Protein AF-U2K4Y7-F1 (afdb_monomer)

pLDDT: mean 75.01, std 18.78, range [33.09, 97.25]

Mean predicted aligned error: 11.91 Å

Solvent-accessible surface area (backbone atoms only — not comparable to full-atom values): 11818 Å² total; per-residue (Å²): 138,69,80,69,65,59,56,64,56,54,62,61,56,57,75,77,69,67,91,69,92,76,97,61,72,69,61,54,56,54,51,51,49,50,52,53,22,59,53,51,66,71,28,27,34,36,31,40,41,19,35,82,88,68,47,74,51,75,59,85,60,69,47,58,34,19,38,87,85,69,47,82,66,47,64,38,35,40,50,98,88,49,41,65,49,44,83,90,46,67,96,22,54,58,26,70,34,82,93,67,33,32,44,33,27,45,24,43,90,70,58,97,58,33,28,32,32,43,49,67,92,38,71,27,32,34,57,62,84,54,78,40,22,75,45,50,41,59,64,54,53,46,66,19,33,35,43,50,42,71,65,37,64,35,20,36,85,85,63,80,49,76,46,65,34,86,62,51,88,55,51,22,43,34,77,46,69,58,48,45,34,35,31,32,34,40,76,93,44,94,56,56,30,32,33,72,64,53,96,58,36,46,48,54,93,56,31,38,31,68,114

Sequence (211 aa):
MNKYFLLAFIVLSLSQVLGRCGTLTLNTKKEITKVVSQYRDTLSIVCLYQDSLGNAISTDSVYILYNQDMTPFCKIEKNEEGDPVCEKLKGKIVSYYPSWSIITLFSRDFNKEYMEVEVGGTWKLLNKKSIHRSCDLRNFLQSLWYTPQLGDSLYSLDRKSIKKVKKSDMTFNIIDVQGDWIKLKALNNPSCYWFRWKNNCRVYQDRLMYE

Nearest PDB structures (foldseek):
  3vs3-assembly2_B  TM=5.433E-01  e=5.341E-01  Homo sapiens
  4lue-assembly1_A  TM=5.402E-01  e=8.699E-01  Homo sapiens
  8hvd-assembly1_A  TM=4.837E-01  e=4.666E+00  Streptomyces sp.
  7nky-assembly1_Z  TM=2.253E-01  e=1.667E+00  Saccharomyces cerevisiae
  7nkx-assembly1_Z  TM=2.259E-01  e=2.571E+00  Saccharomyces cerevisiae S288C

Radius of gyration: 19.47 Å; Cα contacts (8 Å, |Δi|>4): 394; chains: 1; bounding box: 52×28×56 Å

Foldseek 3Di:
DDPVVVVVVVVVVVVPPDPDDDDPPPVVVVVVLQVQLVVLQQKKKKKPQAAQVGDGHFFAQKWWWAAPVRHTDWIWGADPVRATDDPQQVVFFLAAERVRNMTMFIWDCDDDQWIWTGGNNHTITTGPPRGIHIGRPFVQQQQAKEFEDQQFWWAAPVRPDTDGDHDRPWIWGFDGGRRQWTWTATPVDRDITIGGHDSQWHDYPHYIYHD

Secondary structure (DSSP, 8-state):
--THHHHHHHHHHGGGT--S-S--HHHHHHHHHHHHHHHHTT-EEEEETB-TTS-B--TT--EEEE-TTS-EEEEEEE-TTS-EE-GGGTTTSSEEETTTTEEEEEEEE-SSSEEEEEETTEEEEEETTS-EEEEEHHHHHHTSEEEPPTT-EEEPTTS--EEEP--TT--EEEEEEETTEEEEEESSSS-EEEEE--TT-EE-SSEEE--

Structure (mmCIF, N/CA/C/O backbone):
data_AF-U2K4Y7-F1
#
_entry.id   AF-U2K4Y7-F1
#
loop_
_atom_site.group_PDB
_atom_site.id
_atom_site.type_symbol
_atom_site.label_atom_id
_atom_site.label_alt_id
_atom_site.label_comp_id
_atom_site.label_asym_id
_atom_site.label_entity_id
_atom_site.label_seq_id
_atom_site.pdbx_PDB_ins_code
_atom_site.Cartn_x
_atom_site.Cartn_y
_atom_site.Cartn_z
_atom_site.occupancy
_atom_site.B_iso_or_equiv
_atom_site.auth_seq_id
_atom_site.auth_comp_id
_atom_site.auth_asym_id
_atom_site.auth_atom_id
_atom_site.pdbx_PDB_model_num
ATOM 1 N N . MET A 1 1 ? -26.585 13.903 -3.439 1.00 35.56 1 MET A N 1
ATOM 2 C CA . MET A 1 1 ? -26.773 12.619 -4.156 1.00 35.56 1 MET A CA 1
ATOM 3 C C . MET A 1 1 ? -25.750 12.541 -5.280 1.00 35.56 1 MET A C 1
ATOM 5 O O . MET A 1 1 ? -25.792 13.356 -6.192 1.00 35.56 1 MET A O 1
ATOM 9 N N . ASN A 1 2 ? -24.750 11.671 -5.128 1.00 34.81 2 ASN A N 1
ATOM 10 C CA . ASN A 1 2 ? -23.490 11.711 -5.878 1.00 34.81 2 ASN A CA 1
ATOM 11 C C . ASN A 1 2 ? -23.616 11.101 -7.284 1.00 34.81 2 ASN A C 1
ATOM 13 O O . ASN A 1 2 ? -23.967 9.932 -7.425 1.00 34.81 2 ASN A O 1
ATOM 17 N N . LYS A 1 3 ? -23.232 11.870 -8.313 1.00 33.50 3 LYS A N 1
ATOM 18 C CA . LYS A 1 3 ? -23.217 11.476 -9.739 1.00 33.50 3 LYS A CA 1
ATOM 19 C C . LYS A 1 3 ? -22.333 10.249 -10.052 1.00 33.50 3 LYS A C 1
ATOM 21 O O . LYS A 1 3 ? -22.455 9.671 -11.124 1.00 33.50 3 LYS A O 1
ATOM 26 N N . TYR A 1 4 ? -21.498 9.813 -9.108 1.00 41.84 4 TYR A N 1
ATOM 27 C CA . TYR A 1 4 ? -20.597 8.663 -9.244 1.00 41.84 4 TYR A CA 1
ATOM 28 C C . TYR A 1 4 ? -21.267 7.298 -9.028 1.00 41.84 4 TYR A C 1
ATOM 30 O O . TYR A 1 4 ? -20.760 6.293 -9.519 1.00 41.84 4 TYR A O 1
ATOM 38 N N . PHE A 1 5 ? -22.422 7.248 -8.355 1.00 39.97 5 PHE A N 1
ATOM 39 C CA . PHE A 1 5 ? -23.145 5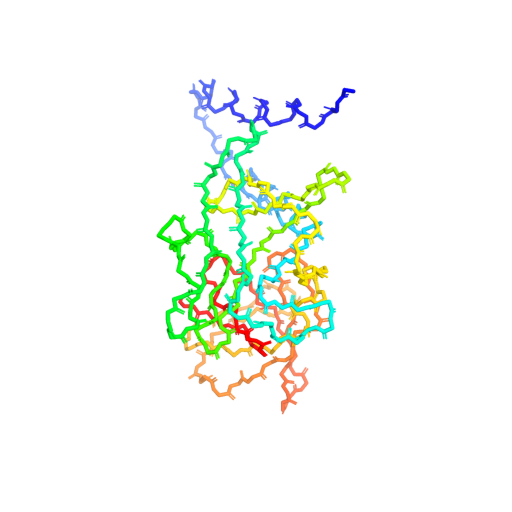.986 -8.143 1.00 39.97 5 PHE A CA 1
ATOM 40 C C . PHE A 1 5 ? -23.813 5.472 -9.431 1.00 39.97 5 PHE A C 1
ATOM 42 O O . PHE A 1 5 ? -23.988 4.269 -9.607 1.00 39.97 5 PHE A O 1
ATOM 49 N N . LEU A 1 6 ? -24.133 6.378 -10.364 1.00 36.44 6 LEU A N 1
ATOM 50 C CA . LEU A 1 6 ? -24.806 6.037 -11.618 1.00 36.44 6 LEU A CA 1
ATOM 51 C C . LEU A 1 6 ? -23.859 5.367 -12.633 1.00 36.44 6 LEU A C 1
ATOM 53 O O . LEU A 1 6 ? -24.284 4.494 -13.382 1.00 36.44 6 LEU A O 1
ATOM 57 N N . LEU A 1 7 ? -22.565 5.717 -12.635 1.00 41.03 7 LEU A N 1
ATOM 58 C CA . LEU A 1 7 ? -21.603 5.169 -13.602 1.00 41.03 7 LEU A CA 1
ATOM 59 C C . LEU A 1 7 ? -21.247 3.701 -13.335 1.00 41.03 7 LEU A C 1
ATOM 61 O O . LEU A 1 7 ? -21.104 2.935 -14.284 1.00 41.03 7 LEU A O 1
ATOM 65 N N . ALA A 1 8 ? -21.155 3.284 -12.069 1.00 42.59 8 ALA A N 1
ATOM 66 C CA . ALA A 1 8 ? -20.857 1.890 -11.733 1.00 42.59 8 ALA A CA 1
ATOM 67 C C . ALA A 1 8 ? -21.996 0.936 -12.148 1.00 42.59 8 ALA A C 1
ATOM 69 O O . ALA A 1 8 ? -21.734 -0.173 -12.613 1.00 42.59 8 ALA A O 1
ATOM 70 N N . PHE A 1 9 ? -23.252 1.389 -12.062 1.00 37.22 9 PHE A N 1
ATOM 71 C CA . PHE A 1 9 ? -24.417 0.604 -12.484 1.00 37.22 9 PHE A CA 1
ATOM 72 C C . PHE A 1 9 ? -24.548 0.483 -14.010 1.00 37.22 9 PHE A C 1
ATOM 74 O O . PHE A 1 9 ? -24.965 -0.564 -14.502 1.00 37.22 9 PHE A O 1
ATOM 81 N N . ILE A 1 10 ? -24.143 1.508 -14.769 1.00 43.12 10 ILE A N 1
ATOM 82 C CA . ILE A 1 10 ? -24.179 1.481 -16.243 1.00 43.12 10 ILE A CA 1
ATOM 83 C C . ILE A 1 10 ? -23.142 0.495 -16.813 1.00 43.12 10 ILE A C 1
ATOM 85 O O . ILE A 1 10 ? -23.397 -0.159 -17.823 1.00 43.12 10 ILE A O 1
ATOM 89 N N . VAL A 1 11 ? -21.988 0.329 -16.156 1.00 42.88 11 VAL A N 1
ATOM 90 C CA . VAL A 1 11 ? -20.925 -0.580 -16.629 1.00 42.88 11 VAL A CA 1
ATOM 91 C C . VAL A 1 11 ? -21.282 -2.058 -16.415 1.00 42.88 11 VAL A C 1
ATOM 93 O O . VAL A 1 11 ? -20.929 -2.897 -17.243 1.00 42.88 11 VAL A O 1
ATOM 96 N N . LEU A 1 12 ? -22.025 -2.392 -15.356 1.00 41.62 12 LEU A N 1
ATOM 97 C CA . LEU A 1 12 ? -22.476 -3.766 -15.101 1.00 41.62 12 LEU A CA 1
ATOM 98 C C . LEU A 1 12 ? -23.663 -4.173 -15.988 1.00 41.62 12 LEU A C 1
ATOM 100 O O . LEU A 1 12 ? -23.692 -5.309 -16.467 1.00 41.62 12 LEU A O 1
ATOM 104 N N . SER A 1 13 ? -24.592 -3.257 -16.286 1.00 35.59 13 SER A N 1
ATOM 105 C CA . SER A 1 13 ? -25.772 -3.561 -17.111 1.00 35.59 13 SER A CA 1
ATOM 106 C C . SER A 1 13 ? -25.473 -3.671 -18.612 1.00 35.59 13 SER A C 1
ATOM 108 O O . SER A 1 13 ? -26.140 -4.439 -19.305 1.00 35.59 13 SER A O 1
ATOM 110 N N . LEU A 1 14 ? -24.428 -3.007 -19.127 1.00 34.50 14 LEU A N 1
ATOM 111 C CA . LEU A 1 14 ? -24.027 -3.152 -20.537 1.00 34.50 14 LEU A CA 1
ATOM 112 C C . LEU A 1 14 ? -23.431 -4.531 -20.871 1.00 34.50 14 LEU A C 1
ATOM 114 O O . LEU A 1 14 ? -23.458 -4.943 -22.031 1.00 34.50 14 LEU A O 1
ATOM 118 N N . SER A 1 15 ? -22.914 -5.258 -19.873 1.00 42.72 15 SER A N 1
ATOM 119 C CA . SER A 1 15 ? -22.317 -6.586 -20.076 1.00 42.72 15 SER A CA 1
ATOM 120 C C . SER A 1 15 ? -23.344 -7.679 -20.399 1.00 42.72 15 SER A C 1
ATOM 122 O O . SER A 1 15 ? -22.981 -8.708 -20.964 1.00 42.72 15 SER A O 1
ATOM 124 N N . GLN A 1 16 ? -24.626 -7.443 -20.099 1.00 40.94 16 GLN A N 1
ATOM 125 C CA . GLN A 1 16 ? -25.701 -8.417 -20.308 1.00 40.94 16 GLN A CA 1
ATOM 126 C C . GLN A 1 16 ? -26.502 -8.196 -21.604 1.00 40.94 16 GLN A C 1
ATOM 128 O O . GLN A 1 16 ? -27.306 -9.051 -21.960 1.00 40.94 16 GLN A O 1
ATOM 133 N N . VAL A 1 17 ? -26.285 -7.092 -22.338 1.00 38.16 17 VAL A N 1
ATOM 134 C CA . VAL A 1 17 ? -27.144 -6.711 -23.484 1.00 38.16 17 VAL A CA 1
ATOM 135 C C . VAL A 1 17 ? -26.488 -6.903 -24.862 1.00 38.16 17 VAL A C 1
ATOM 137 O O . VAL A 1 17 ? -27.183 -6.910 -25.873 1.00 38.16 17 VAL A O 1
ATOM 140 N N . LEU A 1 18 ? -25.179 -7.135 -24.967 1.00 40.03 18 LEU A N 1
ATOM 141 C CA . LEU A 1 18 ? -24.503 -7.187 -26.274 1.00 40.03 18 LEU A CA 1
ATOM 142 C C . LEU A 1 18 ? -24.123 -8.605 -26.710 1.00 40.03 18 LEU A C 1
ATOM 144 O O . LEU A 1 18 ? -22.967 -8.929 -26.966 1.00 40.03 18 LEU A O 1
ATOM 148 N N . GLY A 1 19 ? -25.153 -9.426 -26.908 1.00 37.12 19 GLY A N 1
ATOM 149 C CA . GLY A 1 19 ? -25.115 -10.494 -27.901 1.00 37.12 19 GLY A CA 1
ATOM 150 C C . GLY A 1 19 ? -25.230 -9.899 -29.305 1.00 37.12 19 GLY A C 1
ATOM 151 O O . GLY A 1 19 ? -26.299 -9.956 -29.898 1.00 37.12 19 GLY A O 1
ATOM 152 N N . ARG A 1 20 ? -24.158 -9.292 -29.834 1.00 36.19 20 ARG A N 1
ATOM 153 C CA . ARG A 1 20 ? -23.967 -9.089 -31.282 1.00 36.19 20 ARG A CA 1
ATOM 154 C C . ARG A 1 20 ? -22.509 -8.755 -31.612 1.00 36.19 20 ARG A C 1
ATOM 156 O O . ARG A 1 20 ? -21.886 -7.878 -31.028 1.00 36.19 20 ARG A O 1
ATOM 163 N N . CYS A 1 21 ? -22.009 -9.541 -32.555 1.00 38.16 21 CYS A N 1
ATOM 164 C CA . CYS A 1 21 ? -2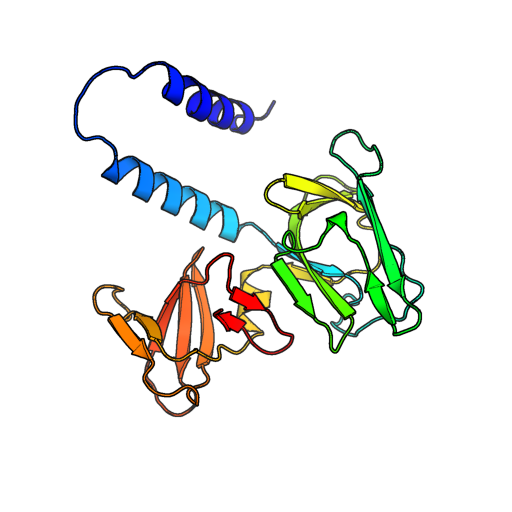0.671 -9.607 -33.124 1.00 38.16 21 CYS A CA 1
ATOM 165 C C . CYS A 1 21 ? -20.108 -8.246 -33.585 1.00 38.16 21 CYS A C 1
ATOM 167 O O . CYS A 1 21 ? -20.798 -7.504 -34.279 1.00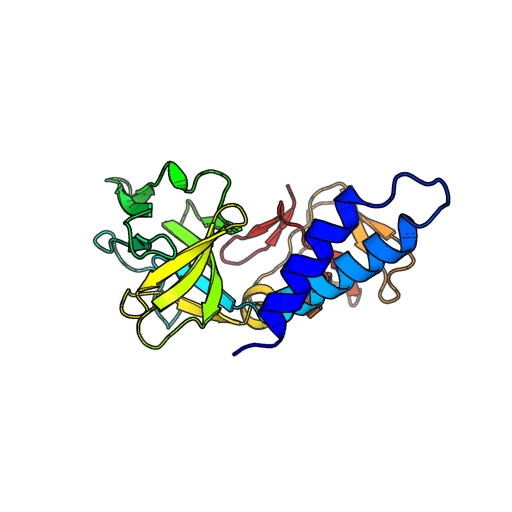 38.16 21 CYS A O 1
ATOM 169 N N . GLY A 1 22 ? -18.832 -7.972 -33.269 1.00 34.38 22 GLY A N 1
ATOM 170 C CA . GLY A 1 22 ? -18.046 -6.886 -33.873 1.00 34.38 22 GLY A CA 1
ATOM 171 C C . GLY A 1 22 ? -17.060 -6.195 -32.921 1.00 34.38 22 GLY A C 1
ATOM 172 O O . GLY A 1 22 ? -17.400 -5.216 -32.275 1.00 34.38 22 GLY A O 1
ATOM 173 N N . THR A 1 23 ? -15.832 -6.710 -32.841 1.00 37.88 23 THR A N 1
ATOM 174 C CA . THR A 1 23 ? -14.566 -5.973 -32.615 1.00 37.88 23 THR A CA 1
ATOM 175 C C . THR A 1 23 ? -14.593 -4.670 -31.773 1.00 37.88 23 THR A C 1
ATOM 177 O O . THR A 1 23 ? -14.123 -3.632 -32.228 1.00 37.88 23 THR A O 1
ATOM 180 N N . LEU A 1 24 ? -15.065 -4.701 -30.518 1.00 33.09 24 LEU A N 1
ATOM 181 C CA . LEU A 1 24 ? -15.009 -3.553 -29.576 1.00 33.09 24 LEU A CA 1
ATOM 182 C C . LEU A 1 24 ? -14.100 -3.778 -28.348 1.00 33.09 24 LEU A C 1
ATOM 184 O O . LEU A 1 24 ? -14.005 -2.942 -27.447 1.00 33.09 24 LEU A O 1
ATOM 188 N N . THR A 1 25 ? -13.376 -4.895 -28.307 1.00 38.50 25 THR A N 1
ATOM 189 C CA . THR A 1 25 ? -12.688 -5.382 -27.099 1.00 38.50 25 THR A CA 1
ATOM 190 C C . THR A 1 25 ? -11.368 -4.664 -26.772 1.00 38.50 25 THR A C 1
ATOM 192 O O . THR A 1 25 ? -10.869 -4.772 -25.653 1.00 38.50 25 THR A O 1
ATOM 195 N N . LEU A 1 26 ? -10.774 -3.929 -27.722 1.00 35.66 26 LEU 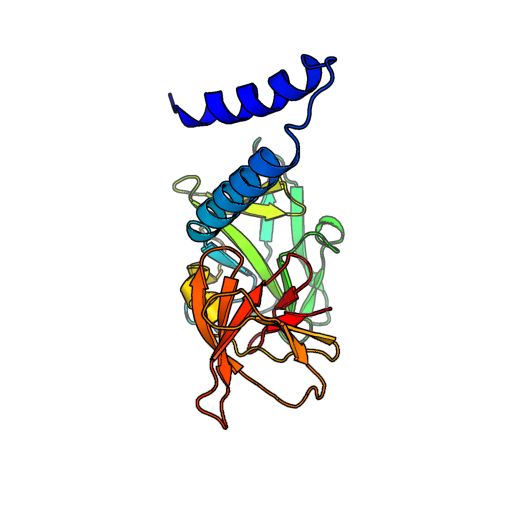A N 1
ATOM 196 C CA . LEU A 1 26 ? -9.437 -3.327 -27.566 1.00 35.66 26 LEU A CA 1
ATOM 197 C C . LEU A 1 26 ? -9.451 -1.897 -26.993 1.00 35.66 26 LEU A C 1
ATOM 199 O O . LEU A 1 26 ? -8.571 -1.558 -26.199 1.00 35.66 26 LEU A O 1
ATOM 203 N N . ASN A 1 27 ? -10.457 -1.080 -27.324 1.00 44.19 27 ASN A N 1
ATOM 204 C CA . ASN A 1 27 ? -10.543 0.303 -26.830 1.00 44.19 27 ASN A CA 1
ATOM 205 C C . ASN A 1 27 ? -11.077 0.377 -25.398 1.00 44.19 27 ASN A C 1
ATOM 207 O O . ASN A 1 27 ? -10.500 1.073 -24.564 1.00 44.19 27 ASN A O 1
ATOM 211 N N . THR A 1 28 ? -12.085 -0.435 -25.078 1.00 45.72 28 THR A N 1
ATOM 212 C CA . THR A 1 28 ? -12.653 -0.544 -23.727 1.00 45.72 28 THR A CA 1
ATOM 213 C C . THR A 1 28 ? -11.600 -0.956 -22.704 1.00 45.72 28 THR A C 1
ATOM 215 O O . THR A 1 28 ? -11.467 -0.317 -21.667 1.00 45.72 28 THR A O 1
ATOM 218 N N . LYS A 1 29 ? -10.756 -1.950 -23.007 1.00 44.72 29 LYS A N 1
ATOM 219 C CA . LYS A 1 29 ? -9.684 -2.383 -22.095 1.00 44.72 29 LYS A CA 1
ATOM 220 C C . LYS A 1 29 ? -8.668 -1.271 -21.811 1.00 44.72 29 LYS A C 1
ATOM 222 O O . LYS A 1 29 ? -8.213 -1.136 -20.674 1.00 44.72 29 LYS A O 1
ATOM 227 N N . LYS A 1 30 ? -8.309 -0.469 -22.819 1.00 49.66 30 LYS A N 1
ATOM 228 C CA . LYS A 1 30 ? -7.356 0.645 -22.684 1.00 49.66 30 LYS A CA 1
ATOM 229 C C . LYS A 1 30 ? -7.953 1.809 -21.892 1.00 49.66 30 LYS A C 1
ATOM 231 O O . LYS A 1 30 ? -7.268 2.357 -21.032 1.00 49.66 30 LYS A O 1
ATOM 236 N N . GLU A 1 31 ? -9.217 2.144 -22.137 1.00 44.22 31 GLU A N 1
ATOM 237 C CA . GLU A 1 31 ? -9.949 3.166 -21.383 1.00 44.22 31 GLU A CA 1
ATOM 238 C C . GLU A 1 31 ? -10.186 2.745 -19.933 1.00 44.22 31 GLU A C 1
ATOM 240 O O . GLU A 1 31 ? -9.839 3.501 -19.032 1.00 44.22 31 GLU A O 1
ATOM 245 N N . ILE A 1 32 ? -10.636 1.511 -19.688 1.00 53.34 32 ILE A N 1
ATOM 246 C CA . ILE A 1 32 ? -10.774 0.945 -18.337 1.00 53.34 32 ILE A CA 1
ATOM 247 C C . ILE A 1 32 ? -9.428 0.980 -17.609 1.00 53.34 32 ILE A C 1
ATOM 249 O O . ILE A 1 32 ? -9.360 1.433 -16.473 1.00 53.34 32 ILE A O 1
ATOM 253 N N . THR A 1 33 ? -8.336 0.576 -18.268 1.00 52.88 33 THR A N 1
ATOM 254 C CA . THR A 1 33 ? -6.993 0.628 -17.665 1.00 52.88 33 THR A CA 1
ATOM 255 C C . THR A 1 33 ? -6.597 2.058 -17.293 1.00 52.88 33 THR A C 1
ATOM 257 O O . THR A 1 33 ? -6.049 2.277 -16.218 1.00 52.88 33 THR A O 1
ATOM 260 N N . LYS A 1 34 ? -6.892 3.038 -18.156 1.00 49.44 34 LYS A N 1
ATOM 261 C CA . LYS A 1 34 ? -6.600 4.455 -17.901 1.00 49.44 34 LYS A CA 1
ATOM 262 C C . LYS A 1 34 ? -7.432 5.008 -16.738 1.00 49.44 34 LYS A C 1
ATOM 264 O O . LYS A 1 34 ? -6.888 5.710 -15.890 1.00 49.44 34 LYS A O 1
ATOM 269 N N . VAL A 1 35 ? -8.715 4.656 -16.668 1.00 52.94 35 VAL A N 1
ATOM 270 C CA . VAL A 1 35 ? -9.625 5.063 -15.585 1.00 52.94 35 VAL A CA 1
ATOM 271 C C . VAL A 1 35 ? -9.200 4.440 -14.254 1.00 52.94 35 VAL A C 1
ATOM 273 O O . VAL A 1 35 ? -9.100 5.147 -13.257 1.00 52.94 35 VAL A O 1
ATOM 276 N N . VAL A 1 36 ? -8.857 3.149 -14.237 1.00 51.47 36 VAL A N 1
ATOM 277 C CA . VAL A 1 36 ? -8.332 2.464 -13.044 1.00 51.47 36 VAL A CA 1
ATOM 278 C C . VAL A 1 36 ? -7.008 3.084 -12.592 1.00 51.47 36 VAL A C 1
ATOM 280 O O . VAL A 1 36 ? -6.820 3.313 -11.400 1.00 51.47 36 VAL A O 1
ATOM 283 N N . SER A 1 37 ? -6.112 3.417 -13.528 1.00 52.56 37 SER A N 1
ATOM 284 C CA . SER A 1 37 ? -4.831 4.045 -13.191 1.00 52.56 37 SER A CA 1
ATOM 285 C C . SER A 1 37 ? -5.005 5.448 -12.601 1.00 52.56 37 SER A C 1
ATOM 287 O O . SER A 1 37 ? -4.363 5.768 -11.611 1.00 52.56 37 SER A O 1
ATOM 289 N N . GLN A 1 38 ? -5.927 6.250 -13.150 1.00 55.59 38 GLN A N 1
ATOM 290 C CA . GLN A 1 38 ? -6.240 7.589 -12.633 1.00 55.59 38 GLN A CA 1
ATOM 291 C C . GLN A 1 38 ? -6.941 7.532 -11.272 1.00 55.59 38 GLN A C 1
ATOM 293 O O . GLN A 1 38 ? -6.720 8.389 -10.426 1.00 55.59 38 GLN A O 1
ATOM 298 N N . TYR A 1 39 ? -7.763 6.508 -11.038 1.00 57.25 39 TYR A N 1
ATOM 299 C CA . TYR A 1 39 ? -8.373 6.272 -9.734 1.00 57.25 39 TYR A CA 1
ATOM 300 C C . TYR A 1 39 ? -7.315 5.952 -8.667 1.00 57.25 39 TYR A C 1
ATOM 302 O O . TYR A 1 39 ? -7.374 6.492 -7.563 1.00 57.25 39 TYR A O 1
ATOM 310 N N . ARG A 1 40 ? -6.303 5.138 -9.001 1.00 64.88 40 ARG A N 1
ATOM 311 C CA . ARG A 1 40 ? -5.204 4.811 -8.076 1.00 64.88 40 ARG A CA 1
ATOM 312 C C . ARG A 1 40 ? -4.364 6.017 -7.669 1.00 64.88 40 ARG A C 1
ATOM 314 O O . ARG A 1 40 ? -3.884 6.035 -6.543 1.00 64.88 40 ARG A O 1
ATOM 321 N N . ASP A 1 41 ? -4.250 7.031 -8.523 1.00 64.25 41 ASP A N 1
ATOM 322 C CA . ASP A 1 41 ? -3.531 8.270 -8.193 1.00 64.25 41 ASP A CA 1
ATOM 323 C C . ASP A 1 41 ? -4.180 9.062 -7.042 1.00 64.25 41 ASP A C 1
ATOM 325 O O . ASP A 1 41 ? -3.521 9.899 -6.430 1.00 64.25 41 ASP A O 1
ATOM 329 N N . THR A 1 42 ? -5.453 8.795 -6.731 1.00 72.19 42 THR A N 1
ATOM 330 C CA . THR A 1 42 ? -6.179 9.426 -5.612 1.00 72.19 42 THR A CA 1
ATOM 331 C C . THR A 1 42 ? -6.144 8.613 -4.320 1.00 72.19 42 THR A C 1
ATOM 333 O O . THR A 1 42 ? -6.669 9.060 -3.302 1.00 72.19 42 THR A O 1
ATOM 336 N N . LEU A 1 43 ? -5.563 7.411 -4.359 1.00 80.50 43 LEU A N 1
ATOM 337 C CA . LEU A 1 43 ? -5.481 6.542 -3.195 1.00 80.50 43 LEU A CA 1
ATOM 338 C C . LEU A 1 43 ? -4.278 6.909 -2.330 1.00 80.50 43 LEU A C 1
ATOM 340 O O . LEU A 1 43 ? -3.199 7.262 -2.814 1.00 80.50 43 LEU A O 1
ATOM 344 N N . SER A 1 44 ? -4.465 6.753 -1.030 1.00 86.06 44 SER A N 1
ATOM 345 C CA . SER A 1 44 ? -3.401 6.796 -0.041 1.00 86.06 44 SER A CA 1
ATOM 346 C C . SER A 1 44 ? -2.957 5.376 0.304 1.00 86.06 44 SER A C 1
ATOM 348 O O . SER A 1 44 ? -3.564 4.376 -0.092 1.00 86.06 44 SER A O 1
ATOM 350 N N . ILE A 1 45 ? -1.862 5.292 1.041 1.00 86.00 45 ILE A N 1
ATOM 351 C CA . ILE A 1 45 ? -1.369 4.080 1.669 1.00 86.00 45 ILE A CA 1
ATOM 352 C C . ILE A 1 45 ? -1.524 4.238 3.174 1.00 86.00 45 ILE A C 1
ATOM 354 O O . ILE A 1 45 ? -1.092 5.241 3.743 1.00 86.00 45 ILE A O 1
ATOM 358 N N . VAL A 1 46 ? -2.116 3.228 3.809 1.00 88.19 46 VAL A N 1
ATOM 359 C CA . VAL A 1 46 ? -2.106 3.083 5.262 1.00 88.19 46 VAL A CA 1
ATOM 360 C C . VAL A 1 46 ? -1.161 1.959 5.668 1.00 88.19 46 VAL A C 1
ATOM 362 O O . VAL A 1 46 ? -1.213 0.862 5.106 1.00 88.19 46 VAL A O 1
ATOM 365 N N . CYS A 1 47 ? -0.310 2.238 6.650 1.00 87.00 47 CYS A N 1
ATOM 366 C CA . CYS A 1 47 ? 0.568 1.263 7.283 1.00 87.00 47 CYS A CA 1
ATOM 367 C C . CYS A 1 47 ? 0.106 1.046 8.725 1.00 87.00 47 CYS A C 1
ATOM 369 O O . CYS A 1 47 ? 0.163 1.957 9.556 1.00 87.00 47 CYS A O 1
ATOM 371 N N . LEU A 1 48 ? -0.366 -0.165 9.012 1.00 88.69 48 LEU A N 1
ATOM 372 C CA . LEU A 1 48 ? -0.675 -0.609 10.369 1.00 88.69 48 LEU A CA 1
ATOM 373 C C . LEU A 1 48 ? 0.626 -0.937 11.105 1.00 88.69 48 LEU A C 1
ATOM 375 O O . LEU A 1 48 ? 1.597 -1.359 10.481 1.00 88.69 48 LEU A O 1
ATOM 379 N N . TYR A 1 49 ? 0.626 -0.776 12.426 1.00 87.19 49 TYR A N 1
ATOM 380 C CA . TYR A 1 49 ? 1.799 -0.939 13.291 1.00 87.19 49 TYR A CA 1
ATOM 381 C C . TYR A 1 49 ? 2.954 0.027 12.992 1.00 87.19 49 TYR A C 1
ATOM 383 O O . TYR A 1 49 ? 4.102 -0.240 13.346 1.00 87.19 49 TYR A O 1
ATOM 391 N N . GLN A 1 50 ? 2.641 1.181 12.406 1.00 86.06 50 GLN A N 1
ATOM 392 C CA . GLN A 1 50 ? 3.574 2.281 12.203 1.00 86.06 50 GLN A CA 1
ATOM 393 C C . GLN A 1 50 ? 2.932 3.581 12.700 1.00 86.06 50 GLN A C 1
ATOM 395 O O . GLN A 1 50 ? 1.756 3.820 12.431 1.00 86.06 50 GLN A O 1
ATOM 400 N N . ASP A 1 51 ? 3.669 4.409 13.439 1.00 84.5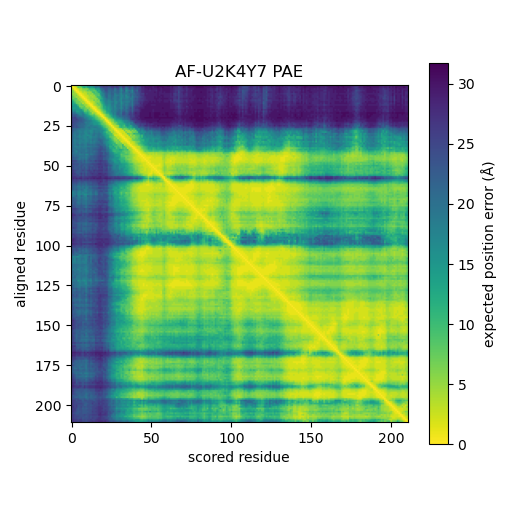6 51 ASP A N 1
ATOM 401 C CA . ASP A 1 51 ? 3.193 5.729 13.858 1.00 84.56 51 ASP A CA 1
ATOM 402 C C . ASP A 1 51 ? 3.265 6.755 12.709 1.00 84.56 51 ASP A C 1
ATOM 404 O O . ASP A 1 51 ? 3.790 6.491 11.622 1.00 84.56 51 ASP A O 1
ATOM 408 N N . SER A 1 52 ? 2.748 7.961 12.947 1.00 82.25 52 SER A N 1
ATOM 409 C CA . SER A 1 52 ? 2.760 9.048 11.960 1.00 82.25 52 SER A CA 1
ATOM 410 C C . SER A 1 52 ? 4.167 9.509 11.553 1.00 82.25 52 SER A C 1
ATOM 412 O O . SER A 1 52 ? 4.320 10.088 10.478 1.00 82.25 52 SER A O 1
ATOM 414 N N . LEU A 1 53 ? 5.187 9.236 12.371 1.00 82.00 53 LEU A N 1
ATOM 415 C CA . LEU A 1 53 ? 6.591 9.557 12.103 1.00 82.00 53 LEU A CA 1
ATOM 416 C C . LEU A 1 53 ? 7.307 8.448 11.319 1.00 82.00 53 LEU A C 1
ATOM 418 O O . LEU A 1 53 ? 8.411 8.660 10.825 1.00 82.00 53 LEU A O 1
ATOM 422 N N . GLY A 1 54 ? 6.677 7.285 11.154 1.00 78.00 54 GLY A N 1
ATOM 423 C CA . GLY A 1 54 ? 7.258 6.145 10.461 1.00 78.00 54 GLY A CA 1
ATOM 424 C C . GLY A 1 54 ? 7.943 5.128 11.373 1.00 78.00 54 GLY A C 1
ATOM 425 O O . GLY A 1 54 ? 8.539 4.185 10.849 1.00 78.00 54 GLY A O 1
ATOM 426 N N . ASN A 1 55 ? 7.844 5.257 12.695 1.00 82.06 55 ASN A N 1
ATOM 427 C CA . ASN A 1 55 ? 8.408 4.289 13.632 1.00 82.06 55 ASN A CA 1
ATOM 428 C C . ASN A 1 55 ? 7.470 3.094 13.797 1.00 82.06 55 ASN A C 1
ATOM 430 O O . ASN A 1 55 ? 6.249 3.255 13.848 1.00 82.06 55 ASN A O 1
ATOM 434 N N . ALA A 1 56 ? 8.033 1.892 13.906 1.00 80.62 56 ALA A N 1
ATOM 435 C CA . ALA A 1 56 ? 7.253 0.717 14.272 1.00 80.62 56 ALA A CA 1
ATOM 436 C C . ALA A 1 56 ? 6.721 0.859 15.707 1.00 80.62 56 ALA A C 1
ATOM 438 O O . ALA A 1 56 ? 7.441 1.318 16.594 1.00 80.62 56 ALA A O 1
ATOM 439 N N . ILE A 1 57 ? 5.475 0.444 15.937 1.00 77.94 57 ILE A N 1
ATOM 440 C CA . ILE A 1 57 ? 4.843 0.466 17.267 1.00 77.94 57 ILE A CA 1
ATOM 441 C C . ILE A 1 57 ? 4.638 -0.954 17.817 1.00 77.94 57 ILE A C 1
ATOM 443 O O . ILE A 1 57 ? 4.524 -1.930 17.059 1.00 77.94 57 ILE A O 1
ATOM 447 N N . SER A 1 58 ? 4.620 -1.068 19.151 1.00 65.31 58 SER A N 1
ATOM 448 C CA . SER A 1 58 ? 4.610 -2.354 19.861 1.00 65.31 58 SER A CA 1
ATOM 449 C C . SER A 1 58 ? 3.294 -3.143 19.727 1.00 65.31 58 SER A C 1
ATOM 451 O O . SER A 1 58 ? 2.317 -2.713 19.109 1.00 65.31 58 SER A O 1
ATOM 453 N N . THR A 1 59 ? 3.340 -4.361 20.267 1.00 62.09 59 THR A N 1
ATOM 454 C CA . THR A 1 59 ? 2.485 -5.536 20.046 1.00 62.09 59 THR A CA 1
ATOM 455 C C . THR A 1 59 ? 1.010 -5.397 20.398 1.00 62.09 59 THR A C 1
ATOM 457 O O . THR A 1 59 ? 0.191 -6.086 19.796 1.00 62.09 59 THR A O 1
ATOM 460 N N . ASP A 1 60 ? 0.648 -4.483 21.296 1.00 68.31 60 ASP A N 1
ATOM 461 C CA . ASP A 1 60 ? -0.691 -4.482 21.909 1.00 68.31 60 ASP A CA 1
ATOM 462 C C . ASP A 1 60 ? -1.748 -3.778 21.044 1.00 68.31 60 ASP A C 1
ATOM 464 O O . ASP A 1 60 ? -2.938 -3.751 21.366 1.00 68.31 60 ASP A O 1
ATOM 468 N N . SER A 1 61 ? -1.324 -3.195 19.920 1.00 80.00 61 SER A N 1
ATOM 469 C CA . SER A 1 61 ? -2.233 -2.552 18.977 1.00 80.00 61 SER A CA 1
ATOM 470 C C . SER A 1 61 ? -3.111 -3.594 18.283 1.00 80.00 61 SER A C 1
ATOM 472 O O . SER A 1 61 ? -2.650 -4.422 17.495 1.00 80.00 61 SER A O 1
ATOM 474 N N . VAL A 1 62 ? -4.412 -3.512 18.548 1.00 88.62 62 VAL A N 1
ATOM 475 C CA . VAL A 1 62 ? -5.434 -4.310 17.876 1.00 88.62 62 VAL A CA 1
ATOM 476 C C . VAL A 1 62 ? -6.146 -3.445 16.848 1.00 88.62 62 VAL A C 1
ATOM 478 O O . VAL A 1 62 ? -6.705 -2.397 17.180 1.00 88.62 62 VAL A O 1
ATOM 481 N N . TYR A 1 63 ? -6.198 -3.918 15.607 1.00 91.62 63 TYR A N 1
ATOM 482 C CA . TYR A 1 63 ? -7.000 -3.294 14.561 1.00 91.62 63 TYR A CA 1
ATOM 483 C C . TYR A 1 63 ? -8.239 -4.132 14.291 1.00 91.62 63 TYR A C 1
ATOM 485 O O . TYR A 1 63 ? -8.163 -5.346 14.116 1.00 91.62 63 TYR A O 1
ATOM 493 N N . ILE A 1 64 ? -9.391 -3.474 14.221 1.00 94.31 64 ILE A N 1
ATOM 494 C CA . ILE A 1 64 ? -10.640 -4.100 13.798 1.00 94.31 64 ILE A CA 1
ATOM 495 C C . ILE A 1 64 ? -11.038 -3.451 12.483 1.00 94.31 64 ILE A C 1
ATOM 497 O O . ILE A 1 64 ? -11.207 -2.233 12.410 1.00 94.31 64 ILE A O 1
ATOM 501 N N . LEU A 1 65 ? -11.169 -4.277 11.450 1.00 96.06 65 LEU A N 1
ATOM 502 C CA . LEU A 1 65 ? -11.760 -3.868 10.188 1.00 96.06 65 LEU A CA 1
ATOM 503 C C . LEU A 1 65 ? -13.239 -4.217 10.209 1.00 96.06 65 LEU A C 1
ATOM 505 O O . LEU A 1 65 ? -13.614 -5.313 10.632 1.00 96.06 65 LEU A O 1
ATOM 509 N N . TYR A 1 66 ? -14.065 -3.315 9.698 1.00 97.12 66 TYR A N 1
ATOM 510 C CA . TYR A 1 66 ? -15.505 -3.507 9.586 1.00 97.12 66 TYR A CA 1
ATOM 511 C C . TYR A 1 66 ? -15.922 -3.611 8.120 1.00 97.12 66 TYR A C 1
ATOM 513 O O . TYR A 1 66 ? -15.255 -3.107 7.212 1.00 97.12 66 TYR A O 1
ATOM 521 N N . ASN A 1 67 ? -17.039 -4.280 7.872 1.00 96.50 67 ASN A N 1
ATOM 522 C CA . ASN A 1 67 ? -17.753 -4.148 6.613 1.00 96.50 67 ASN A CA 1
ATOM 523 C C . ASN A 1 67 ? -18.402 -2.755 6.519 1.00 96.50 67 ASN A C 1
ATOM 525 O O . ASN A 1 67 ? -18.444 -2.000 7.488 1.00 96.50 67 ASN A O 1
ATOM 529 N N . GLN A 1 68 ? -18.923 -2.417 5.340 1.00 93.81 68 GLN A N 1
ATOM 530 C CA . GLN A 1 68 ? -19.579 -1.125 5.087 1.00 93.81 68 GLN A CA 1
ATOM 531 C C . GLN A 1 68 ? -20.842 -0.911 5.940 1.00 93.81 68 GLN A C 1
ATOM 533 O O . GLN A 1 68 ? -21.227 0.223 6.199 1.00 93.81 68 GLN A O 1
ATOM 538 N N . ASP A 1 69 ? -21.467 -1.996 6.396 1.00 94.50 69 ASP A N 1
ATOM 539 C CA . ASP A 1 69 ? -22.621 -2.003 7.301 1.00 94.50 69 ASP A CA 1
ATOM 540 C C . ASP A 1 69 ? -22.227 -1.961 8.791 1.00 94.50 69 ASP A C 1
ATOM 542 O O . ASP A 1 69 ? -23.061 -2.216 9.655 1.00 94.50 69 ASP A O 1
ATOM 546 N N . MET A 1 70 ? -20.959 -1.655 9.098 1.00 94.25 70 MET A N 1
ATOM 547 C CA . MET A 1 70 ? -20.386 -1.604 10.450 1.00 94.25 70 MET A CA 1
ATOM 548 C C . MET A 1 70 ? -20.311 -2.948 11.188 1.00 94.25 70 MET A C 1
ATOM 550 O O . MET A 1 70 ? -19.895 -2.986 12.347 1.00 94.25 70 MET A O 1
ATOM 554 N N . THR A 1 71 ? -20.627 -4.073 10.541 1.00 96.19 71 THR A N 1
ATOM 555 C CA . THR A 1 71 ? -20.386 -5.391 11.145 1.00 96.19 71 THR A CA 1
ATOM 556 C C . THR A 1 71 ? -18.881 -5.705 11.181 1.00 96.19 71 THR A C 1
ATOM 558 O O . THR A 1 71 ? -18.168 -5.395 10.220 1.00 96.19 71 THR A O 1
ATOM 561 N N . PRO A 1 72 ? -18.346 -6.319 12.257 1.00 95.81 72 PRO A N 1
ATOM 562 C CA . PRO A 1 72 ? -16.932 -6.688 12.316 1.00 95.81 72 PRO A CA 1
ATOM 563 C C . PRO A 1 72 ? -16.551 -7.658 11.190 1.00 95.81 72 PRO A C 1
ATOM 565 O O . PRO A 1 72 ? -17.122 -8.740 11.052 1.00 95.81 72 PRO A O 1
ATOM 568 N N . PHE A 1 73 ? -15.552 -7.291 10.390 1.00 95.12 73 PHE A N 1
ATOM 569 C CA . PHE A 1 73 ? -15.007 -8.148 9.340 1.00 95.12 73 PHE A CA 1
ATOM 570 C C . PHE A 1 73 ? -13.880 -9.027 9.884 1.00 95.12 73 PHE A C 1
ATOM 572 O O . PHE A 1 73 ? -13.943 -10.259 9.777 1.00 95.12 73 PHE A O 1
ATOM 579 N N . CYS A 1 74 ? -12.846 -8.415 10.462 1.00 93.94 74 CYS A N 1
ATOM 580 C CA . CYS A 1 74 ? -11.722 -9.133 11.053 1.00 93.94 74 CYS A CA 1
ATOM 581 C C . CYS A 1 74 ? -11.030 -8.325 12.151 1.00 93.94 74 CYS A C 1
ATOM 583 O O . CYS A 1 74 ? -11.079 -7.096 12.162 1.00 93.94 74 CYS A O 1
ATOM 585 N N . LYS A 1 75 ? -10.341 -9.050 13.031 1.00 93.00 75 LYS A N 1
ATOM 586 C CA . LYS A 1 75 ? -9.389 -8.518 14.002 1.00 93.00 75 LYS A CA 1
ATOM 587 C C . LYS A 1 75 ? -7.977 -8.824 13.504 1.00 93.00 75 LYS A C 1
ATOM 589 O O . LYS A 1 75 ? -7.750 -9.900 12.950 1.00 93.00 75 LYS A O 1
ATOM 594 N N . ILE A 1 76 ? -7.074 -7.868 13.656 1.00 90.94 76 ILE A N 1
ATOM 595 C CA . ILE A 1 76 ? -5.653 -7.981 13.344 1.00 90.94 76 ILE A CA 1
ATOM 596 C C . ILE A 1 76 ? -4.920 -7.707 14.650 1.00 90.94 76 ILE A C 1
ATOM 598 O O . ILE A 1 76 ? -5.075 -6.634 15.240 1.00 90.94 76 ILE A O 1
ATOM 602 N N . GLU A 1 77 ? -4.170 -8.695 15.106 1.00 87.94 77 GLU A N 1
ATOM 603 C CA . GLU A 1 77 ? -3.389 -8.652 16.336 1.00 87.94 77 GLU A CA 1
ATOM 604 C C . GLU A 1 77 ? -2.032 -9.296 16.090 1.00 87.94 77 GLU A C 1
ATOM 606 O O . GLU A 1 77 ? -1.879 -10.059 15.135 1.00 87.94 77 GLU A O 1
ATOM 611 N N . LYS A 1 78 ? -1.041 -8.963 16.915 1.00 84.31 78 LYS A N 1
ATOM 612 C CA . LYS A 1 78 ? 0.268 -9.606 16.845 1.00 84.31 78 LYS A CA 1
ATOM 613 C C . LYS A 1 78 ? 0.250 -10.906 17.657 1.00 84.31 78 LYS A C 1
ATOM 615 O O . LYS A 1 78 ? -0.372 -10.953 18.716 1.00 84.31 78 LYS A O 1
ATOM 620 N N . ASN A 1 79 ? 0.886 -11.957 17.145 1.00 82.81 79 ASN A N 1
ATOM 621 C CA . ASN A 1 79 ? 1.131 -13.193 17.891 1.00 82.81 79 ASN A CA 1
ATOM 622 C C . ASN A 1 79 ? 2.260 -12.988 18.926 1.00 82.81 79 ASN A C 1
ATOM 624 O O . ASN A 1 79 ? 2.810 -11.893 19.056 1.00 82.81 79 ASN A O 1
ATOM 628 N N . GLU A 1 80 ? 2.627 -14.050 19.648 1.00 80.50 80 GLU A N 1
ATOM 629 C CA . GLU A 1 80 ? 3.709 -14.024 20.649 1.00 80.50 80 GLU A CA 1
ATOM 630 C C . GLU A 1 80 ? 5.083 -13.666 20.054 1.00 80.50 80 GLU A C 1
ATOM 632 O O . GLU A 1 80 ? 5.924 -13.086 20.735 1.00 80.50 80 GLU A O 1
ATOM 637 N N . GLU A 1 81 ? 5.291 -13.950 18.767 1.00 75.62 81 GLU A N 1
ATOM 638 C CA . GLU A 1 81 ? 6.506 -13.610 18.013 1.00 75.62 81 GLU A CA 1
ATOM 639 C C . GLU A 1 81 ? 6.492 -12.151 17.514 1.00 75.62 81 GLU A C 1
ATOM 641 O O . GLU A 1 81 ? 7.471 -11.660 16.955 1.00 75.62 81 GLU A O 1
ATOM 646 N N . GLY A 1 82 ? 5.392 -11.428 17.746 1.00 74.00 82 GLY A N 1
ATOM 647 C CA . GLY A 1 82 ? 5.210 -10.041 17.338 1.00 74.00 82 GLY A CA 1
ATOM 648 C C . GLY A 1 82 ? 4.733 -9.865 15.896 1.00 74.00 82 GLY A C 1
ATOM 649 O O . GLY A 1 82 ? 4.661 -8.723 15.435 1.00 74.00 82 GLY A O 1
ATOM 650 N N . ASP A 1 83 ? 4.379 -10.941 15.194 1.00 76.94 83 ASP A N 1
ATOM 651 C CA . ASP A 1 83 ? 3.878 -10.947 13.817 1.00 76.94 83 ASP A CA 1
ATOM 652 C C . ASP A 1 83 ? 2.361 -10.696 13.758 1.00 76.94 83 ASP A C 1
ATOM 654 O O . ASP A 1 83 ? 1.607 -11.346 14.486 1.00 76.94 83 ASP A O 1
ATOM 658 N N . PRO A 1 84 ? 1.851 -9.808 12.883 1.00 79.25 84 PRO A N 1
ATOM 659 C CA . PRO A 1 84 ? 0.424 -9.588 12.700 1.00 79.25 84 PRO A CA 1
ATOM 660 C C . PRO A 1 84 ? -0.226 -10.826 12.081 1.00 79.25 84 PRO A C 1
ATOM 662 O O . 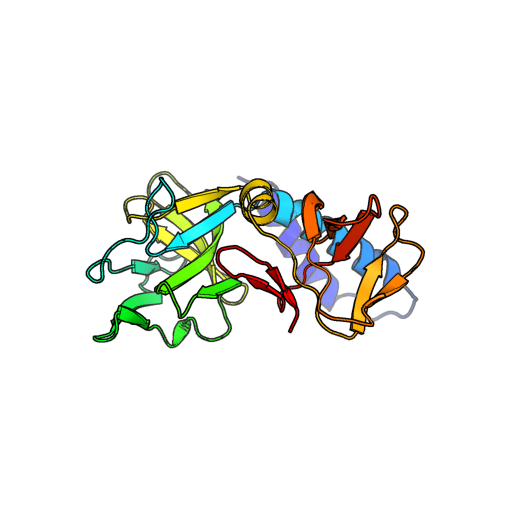PRO A 1 84 ? 0.064 -11.205 10.944 1.00 79.25 84 PRO A O 1
ATOM 665 N N . VAL A 1 85 ? -1.181 -11.410 12.790 1.00 80.12 85 VAL A N 1
ATOM 666 C CA . VAL A 1 85 ? -1.906 -12.601 12.361 1.00 80.12 85 VAL A CA 1
ATOM 667 C C . VAL A 1 85 ? -3.356 -12.259 12.030 1.00 80.12 85 VAL A C 1
ATOM 669 O O . VAL A 1 85 ? -4.109 -11.719 12.838 1.00 80.12 85 VAL A O 1
ATOM 672 N N . CYS A 1 86 ? -3.762 -12.557 10.793 1.00 84.12 86 CYS A N 1
ATOM 673 C CA . CYS A 1 86 ? -5.161 -12.503 10.375 1.00 84.12 86 CYS A CA 1
ATOM 674 C C . CYS A 1 86 ? -5.398 -13.356 9.118 1.00 84.12 86 CYS A C 1
ATOM 676 O O . CYS A 1 86 ? -5.065 -12.952 8.002 1.00 84.12 86 CYS A O 1
ATOM 678 N N . GLU A 1 87 ? -6.043 -14.517 9.267 1.00 82.00 87 GLU A N 1
ATOM 679 C CA . GLU A 1 87 ? -6.332 -15.429 8.143 1.00 82.00 87 GLU A CA 1
ATOM 680 C C . GLU A 1 87 ? -7.128 -14.759 7.017 1.00 82.00 87 GLU A C 1
ATOM 682 O O . GLU A 1 87 ? -6.897 -15.006 5.833 1.00 82.00 87 GLU A O 1
ATOM 687 N N . LYS A 1 88 ? -8.040 -13.846 7.367 1.00 83.81 88 LYS A N 1
ATOM 688 C CA . LYS A 1 88 ? -8.877 -13.141 6.388 1.00 83.81 88 LYS A CA 1
ATOM 689 C C . LYS A 1 88 ? -8.096 -12.169 5.501 1.00 83.81 88 LYS A C 1
ATOM 691 O O . LYS A 1 88 ? -8.648 -11.760 4.480 1.00 83.81 88 LYS A O 1
ATOM 696 N N . LEU A 1 89 ? -6.858 -11.821 5.862 1.00 82.56 89 LEU A N 1
ATOM 697 C CA . LEU A 1 89 ? -5.983 -10.917 5.111 1.00 82.56 89 LEU A CA 1
ATOM 698 C C . LEU A 1 89 ? -4.971 -11.637 4.210 1.00 82.56 89 LEU A C 1
ATOM 700 O O . LEU A 1 89 ? -4.407 -11.001 3.316 1.00 82.56 89 LEU A O 1
ATOM 704 N N . LYS A 1 90 ? -4.752 -12.947 4.386 1.00 76.88 90 LYS A N 1
ATOM 705 C CA . LYS A 1 90 ? -3.777 -13.702 3.585 1.00 76.88 90 LYS A CA 1
ATOM 706 C C . LYS A 1 90 ? -4.076 -13.583 2.087 1.00 76.88 90 LYS A C 1
ATOM 708 O O . LYS A 1 90 ? -5.183 -13.878 1.640 1.00 76.88 90 LYS A O 1
ATOM 713 N N . GLY A 1 91 ? -3.086 -13.113 1.324 1.00 69.25 91 GLY A N 1
ATOM 714 C CA . GLY A 1 91 ? -3.185 -12.902 -0.127 1.00 69.25 91 GLY A CA 1
ATOM 715 C C . GLY A 1 91 ? -4.139 -11.780 -0.564 1.00 69.25 91 GLY A C 1
ATOM 716 O O . GLY A 1 91 ? -4.470 -11.695 -1.742 1.00 69.25 91 GLY A O 1
ATOM 717 N N . LYS A 1 92 ? -4.619 -10.942 0.365 1.00 72.38 92 LYS A N 1
ATOM 718 C CA . LYS A 1 92 ? -5.627 -9.895 0.106 1.00 72.38 92 LYS A CA 1
ATOM 719 C C . LYS A 1 92 ? -5.157 -8.481 0.448 1.00 72.38 92 LYS A C 1
ATOM 721 O O . LYS A 1 92 ? -5.943 -7.546 0.317 1.00 72.38 92 LYS A O 1
ATOM 726 N N . ILE A 1 93 ? -3.914 -8.332 0.891 1.00 67.44 93 ILE A N 1
ATOM 727 C CA . ILE A 1 93 ? -3.290 -7.058 1.272 1.00 67.44 93 ILE A CA 1
ATOM 728 C C . ILE A 1 93 ? -2.284 -6.610 0.214 1.00 67.44 93 ILE A C 1
ATOM 730 O O . ILE A 1 93 ? -1.823 -7.430 -0.578 1.00 67.44 93 ILE A O 1
ATOM 734 N N . VAL A 1 94 ? -1.947 -5.317 0.205 1.00 57.56 94 VAL A N 1
ATOM 735 C CA . VAL A 1 94 ? -0.985 -4.751 -0.757 1.00 57.56 94 VAL A CA 1
ATOM 736 C C . VAL A 1 94 ? 0.420 -5.259 -0.461 1.00 57.56 94 VAL A C 1
ATOM 738 O O . VAL A 1 94 ? 1.131 -5.649 -1.380 1.00 57.56 94 VAL A O 1
ATOM 741 N N . SER A 1 95 ? 0.817 -5.285 0.815 1.00 57.31 95 SER A N 1
ATOM 742 C CA . SER A 1 95 ? 2.051 -5.948 1.228 1.00 57.31 95 SER A CA 1
ATOM 743 C C . SER A 1 95 ? 2.066 -6.312 2.711 1.00 57.31 95 SER A C 1
ATOM 745 O O . SER A 1 95 ? 1.401 -5.670 3.530 1.00 57.31 95 S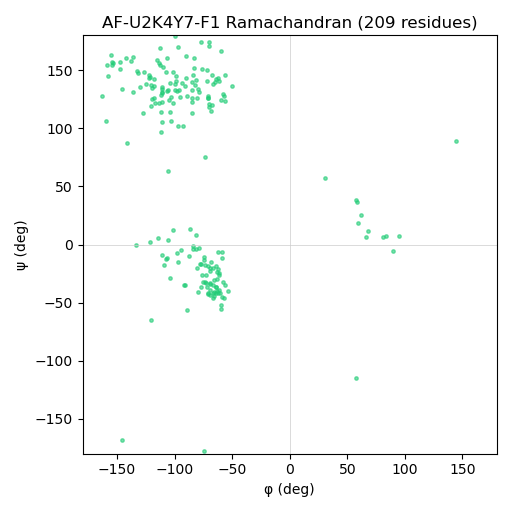ER A O 1
ATOM 747 N N . TYR A 1 96 ? 2.855 -7.336 3.031 1.00 53.91 96 TYR A N 1
ATOM 748 C CA . TYR A 1 96 ? 3.169 -7.797 4.379 1.00 53.91 96 TYR A CA 1
ATOM 749 C C . TYR A 1 96 ? 4.673 -7.700 4.612 1.00 53.91 96 TYR A C 1
ATOM 751 O O . TYR A 1 96 ? 5.456 -8.132 3.765 1.00 53.91 96 TYR A O 1
ATOM 759 N N . TYR A 1 97 ? 5.060 -7.177 5.772 1.00 57.09 97 TYR A N 1
ATOM 760 C CA . TYR A 1 97 ? 6.447 -7.007 6.181 1.00 57.09 97 TYR A CA 1
ATOM 761 C C . TYR A 1 97 ? 6.741 -7.960 7.343 1.00 57.09 97 TYR A C 1
ATOM 763 O O . TYR A 1 97 ? 6.463 -7.592 8.481 1.00 57.09 97 TYR A O 1
ATOM 771 N N . PRO A 1 98 ? 7.329 -9.147 7.110 1.00 44.47 98 PRO A N 1
ATOM 772 C CA . PRO A 1 98 ? 7.626 -10.084 8.195 1.00 44.47 98 PRO A CA 1
ATOM 773 C C . PRO A 1 98 ? 8.648 -9.521 9.187 1.00 44.47 98 PRO A C 1
ATOM 775 O O . PRO A 1 98 ? 8.542 -9.715 10.383 1.00 44.47 98 PRO A O 1
ATOM 778 N N . SER A 1 99 ? 9.640 -8.764 8.708 1.00 42.19 99 SER A N 1
ATOM 779 C CA . SER A 1 99 ? 10.740 -8.308 9.568 1.00 42.19 99 SER A CA 1
ATOM 780 C C . SER A 1 99 ? 10.353 -7.194 10.553 1.00 42.19 99 SER A C 1
ATOM 782 O O . SER A 1 99 ? 11.123 -6.914 11.464 1.00 42.19 99 SER A O 1
ATOM 784 N N . TRP A 1 100 ? 9.232 -6.498 10.325 1.00 53.00 100 TRP A N 1
ATOM 785 C CA . TRP A 1 100 ? 8.801 -5.326 11.114 1.00 53.00 100 TRP A CA 1
ATOM 786 C C . TRP A 1 100 ? 7.319 -5.393 11.506 1.00 53.00 100 TRP A C 1
ATOM 788 O O . TRP A 1 100 ? 6.806 -4.484 12.160 1.00 53.00 100 TRP A O 1
ATOM 798 N N . SER A 1 101 ? 6.624 -6.457 11.101 1.00 69.56 101 SER A N 1
ATOM 799 C CA . SER A 1 101 ? 5.223 -6.697 11.430 1.00 69.56 101 SER A CA 1
ATOM 800 C C . SER A 1 101 ? 4.283 -5.571 10.988 1.00 69.56 101 SER A C 1
ATOM 802 O O . SER A 1 101 ? 3.345 -5.208 11.698 1.00 69.56 101 SER A O 1
ATOM 804 N N . ILE A 1 102 ? 4.549 -4.990 9.816 1.00 75.88 102 ILE A N 1
ATOM 805 C CA . ILE A 1 102 ? 3.757 -3.905 9.223 1.00 75.88 102 ILE A CA 1
ATOM 806 C C . ILE A 1 102 ? 2.814 -4.503 8.175 1.00 75.88 102 ILE A C 1
ATOM 808 O O . ILE A 1 102 ? 3.198 -5.372 7.390 1.00 75.88 102 ILE A O 1
ATOM 812 N N . ILE A 1 103 ? 1.567 -4.031 8.154 1.00 81.75 103 ILE A N 1
ATOM 813 C CA . ILE A 1 103 ? 0.602 -4.341 7.091 1.00 81.75 103 ILE A CA 1
ATOM 814 C C . ILE A 1 103 ? 0.336 -3.066 6.307 1.00 81.75 103 ILE A C 1
ATOM 816 O O . ILE A 1 103 ? -0.042 -2.050 6.891 1.00 81.75 103 ILE A O 1
ATOM 820 N N . THR A 1 104 ? 0.465 -3.147 4.986 1.00 81.44 104 THR A N 1
ATOM 821 C CA . THR A 1 104 ? 0.196 -2.030 4.082 1.00 81.44 104 THR A CA 1
ATOM 822 C C . THR A 1 104 ? -1.054 -2.291 3.247 1.00 81.44 104 THR A C 1
ATOM 824 O O . THR A 1 10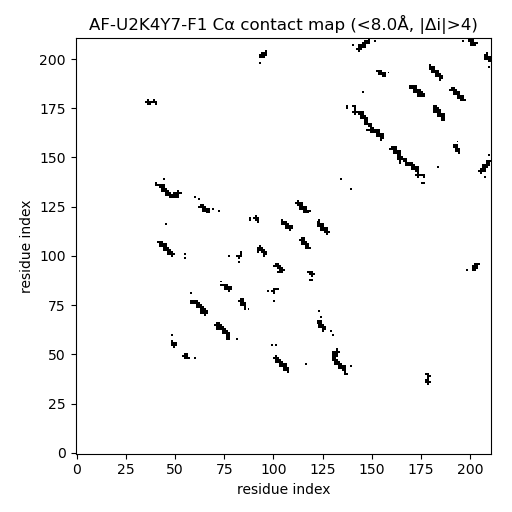4 ? -1.204 -3.355 2.639 1.00 81.44 104 THR A O 1
ATOM 827 N N . LEU A 1 105 ? -1.954 -1.305 3.207 1.00 85.94 105 LEU A N 1
ATOM 828 C CA . LEU A 1 105 ? -3.216 -1.340 2.464 1.00 85.94 105 LEU A CA 1
ATOM 829 C C . LEU A 1 105 ? -3.394 -0.045 1.665 1.00 85.94 105 LEU A C 1
ATOM 831 O O . LEU A 1 105 ? -2.973 1.024 2.111 1.00 85.94 105 LEU A O 1
ATOM 835 N N . PHE A 1 106 ? -4.075 -0.123 0.520 1.00 85.81 106 PHE A N 1
ATOM 836 C CA . PHE A 1 106 ? -4.619 1.081 -0.106 1.00 85.81 106 PHE A CA 1
ATOM 837 C C . PHE A 1 106 ? -5.728 1.644 0.764 1.00 85.81 106 PHE A C 1
ATOM 839 O O . PHE A 1 106 ? -6.498 0.888 1.362 1.00 85.81 106 PHE A O 1
ATOM 846 N N . SER A 1 107 ? -5.842 2.963 0.791 1.00 90.81 107 SER A N 1
ATOM 847 C CA . SER A 1 107 ? -6.874 3.645 1.542 1.00 90.81 107 SER A CA 1
ATOM 848 C C . SER A 1 107 ? -7.431 4.867 0.828 1.00 90.81 107 SER A C 1
ATOM 850 O O . SER A 1 107 ? -6.824 5.420 -0.090 1.00 90.81 107 SER A O 1
ATOM 852 N N . ARG A 1 108 ? -8.625 5.276 1.256 1.00 92.06 108 ARG A N 1
ATOM 853 C CA . ARG A 1 108 ? -9.256 6.541 0.876 1.00 92.06 108 ARG A CA 1
ATOM 854 C C . ARG A 1 108 ? -10.101 7.079 2.024 1.00 92.06 108 ARG A C 1
ATOM 856 O O . ARG A 1 108 ? -10.547 6.331 2.899 1.00 92.06 108 ARG A O 1
ATOM 863 N N . ASP A 1 109 ? -10.334 8.382 2.005 1.00 90.94 109 ASP A N 1
ATOM 864 C CA . ASP A 1 109 ? -11.202 9.023 2.983 1.00 90.94 109 ASP A CA 1
ATOM 865 C C . ASP A 1 109 ? -12.662 8.584 2.821 1.00 90.94 109 ASP A C 1
ATOM 867 O O . ASP A 1 109 ? -13.176 8.493 1.707 1.00 90.94 109 ASP A O 1
ATOM 871 N N . PHE A 1 110 ? -13.332 8.341 3.953 1.00 91.88 110 PHE A N 1
ATOM 872 C CA . PHE A 1 110 ? -14.745 7.959 3.993 1.00 91.88 110 PHE A CA 1
ATOM 873 C C . PHE A 1 110 ? -15.575 8.956 4.800 1.00 91.88 110 PHE A C 1
ATOM 875 O O . PHE A 1 110 ? -16.417 9.662 4.248 1.00 91.88 110 PHE A O 1
ATOM 882 N N . ASN A 1 111 ? -15.323 9.063 6.108 1.00 92.62 111 ASN A N 1
ATOM 883 C CA . ASN A 1 111 ? -15.969 10.057 6.961 1.00 92.62 111 ASN A CA 1
ATOM 884 C C . ASN A 1 111 ? -15.014 10.556 8.063 1.00 92.62 111 ASN A C 1
ATOM 886 O O . ASN A 1 111 ? -13.798 10.353 7.996 1.00 92.62 111 ASN A O 1
ATOM 890 N N . LYS A 1 112 ? -15.549 11.280 9.054 1.00 92.06 112 LYS A N 1
ATOM 891 C CA . LYS A 1 112 ? -14.750 11.859 10.147 1.00 92.06 112 LYS A CA 1
ATOM 892 C C . LYS A 1 112 ? -14.114 10.808 11.062 1.00 92.06 112 LYS A C 1
ATOM 894 O O . LYS A 1 112 ? -13.053 11.063 11.615 1.00 92.06 112 LYS A O 1
ATOM 899 N N . GLU A 1 113 ? -14.749 9.653 11.221 1.00 95.06 113 GLU A N 1
ATOM 900 C CA . GLU A 1 113 ? -14.337 8.615 12.172 1.00 95.06 113 GLU A CA 1
ATOM 901 C C . GLU A 1 113 ? -13.637 7.435 11.498 1.00 95.06 113 GLU A C 1
ATOM 903 O O . GLU A 1 113 ? -12.774 6.805 12.104 1.00 95.06 113 GLU A O 1
ATOM 908 N N . TYR A 1 114 ? -13.976 7.155 10.242 1.00 95.12 114 TYR A N 1
ATOM 909 C CA . TYR A 1 114 ? -13.512 5.986 9.509 1.00 95.12 114 TYR A CA 1
ATOM 910 C C . TYR A 1 114 ? -12.886 6.373 8.175 1.00 95.12 114 TYR A C 1
ATOM 912 O O . TYR A 1 114 ? -13.276 7.344 7.519 1.00 95.12 114 TYR A O 1
ATOM 920 N N . MET A 1 115 ? -11.914 5.568 7.770 1.00 95.06 115 MET A N 1
ATOM 921 C CA . MET A 1 115 ? -11.361 5.524 6.423 1.00 95.06 115 MET A CA 1
ATOM 922 C C . MET A 1 115 ? -11.692 4.182 5.784 1.00 95.06 115 MET A C 1
ATOM 924 O O . MET A 1 115 ? -11.904 3.188 6.482 1.00 95.06 115 MET A O 1
ATOM 928 N N . GLU A 1 116 ? -11.710 4.151 4.460 1.00 95.50 116 GLU A N 1
ATOM 929 C CA . GLU A 1 116 ? -11.825 2.905 3.719 1.00 95.50 116 GLU A CA 1
ATOM 930 C C . GLU A 1 116 ? -10.439 2.348 3.411 1.00 95.50 116 GLU A C 1
ATOM 932 O O . GLU A 1 116 ? -9.549 3.086 2.996 1.00 95.50 116 GLU A O 1
ATOM 937 N N . VAL A 1 117 ? -10.272 1.040 3.591 1.00 92.75 117 VAL A N 1
ATOM 938 C CA . VAL A 1 117 ? -9.067 0.283 3.253 1.00 92.75 117 VAL A CA 1
ATOM 939 C C . VAL A 1 117 ? -9.419 -0.871 2.322 1.00 92.75 117 VAL A C 1
ATOM 941 O O . VAL A 1 117 ? -10.445 -1.531 2.500 1.00 92.75 117 VAL A O 1
ATOM 944 N N . GLU A 1 118 ? -8.600 -1.110 1.303 1.00 88.19 118 GLU A N 1
ATOM 945 C CA . GLU A 1 118 ? -8.855 -2.170 0.327 1.00 88.19 118 GLU A CA 1
ATOM 946 C C . GLU A 1 118 ? -8.324 -3.515 0.832 1.00 88.19 118 GLU A C 1
ATOM 948 O O . GLU A 1 118 ? -7.133 -3.671 1.099 1.00 88.19 118 GLU A O 1
ATOM 953 N N . VAL A 1 119 ? -9.211 -4.506 0.920 1.00 87.00 119 VAL A N 1
ATOM 954 C CA . VAL A 1 119 ? -8.884 -5.896 1.249 1.00 87.00 119 VAL A CA 1
ATOM 955 C C . VAL A 1 119 ? -9.487 -6.804 0.182 1.00 87.00 119 VAL A C 1
ATOM 957 O O . VAL A 1 119 ? -10.711 -6.928 0.065 1.00 87.00 119 VAL A O 1
ATOM 960 N N . GLY A 1 120 ? -8.629 -7.451 -0.608 1.00 79.69 120 GLY A N 1
ATOM 961 C CA . GLY A 1 120 ? -9.026 -8.428 -1.627 1.00 79.69 120 GLY A CA 1
ATOM 962 C C . GLY A 1 120 ? -9.979 -7.860 -2.682 1.00 79.69 120 GLY A C 1
ATOM 963 O O . GLY A 1 120 ? -10.913 -8.549 -3.081 1.00 79.69 120 GLY A O 1
ATOM 964 N N . GLY A 1 121 ? -9.793 -6.595 -3.074 1.00 81.44 121 GLY A N 1
ATOM 965 C CA . GLY A 1 121 ? -10.656 -5.898 -4.037 1.00 81.44 121 GLY A CA 1
ATOM 966 C C . GLY A 1 121 ? -11.955 -5.334 -3.451 1.00 81.44 121 GLY A C 1
ATOM 967 O O . GLY A 1 121 ? -12.808 -4.860 -4.198 1.00 81.44 121 GLY A O 1
ATOM 968 N N . THR A 1 122 ? -12.137 -5.388 -2.128 1.00 88.00 122 THR A N 1
ATOM 969 C CA . THR A 1 122 ? -13.317 -4.838 -1.442 1.00 88.00 122 THR A CA 1
ATOM 970 C C . THR A 1 122 ? -12.919 -3.795 -0.405 1.00 88.00 122 THR A C 1
ATOM 972 O O . THR A 1 122 ? -11.906 -3.950 0.271 1.00 88.00 122 THR A O 1
ATOM 975 N N . TRP A 1 123 ? -13.728 -2.746 -0.248 1.00 92.88 123 TRP A N 1
ATOM 976 C CA . TRP A 1 123 ? -13.475 -1.686 0.730 1.00 92.88 123 TRP A CA 1
ATOM 977 C C . TRP A 1 123 ? -14.024 -2.059 2.109 1.00 92.88 123 TRP A C 1
ATOM 979 O O . TRP A 1 123 ? -15.207 -2.387 2.252 1.00 92.88 123 TRP A O 1
ATOM 989 N N . LYS A 1 124 ? -13.162 -1.990 3.123 1.00 96.19 124 LYS A N 1
ATOM 990 C CA . LYS A 1 124 ? -13.463 -2.187 4.547 1.00 96.19 124 LYS A CA 1
ATOM 991 C C . LYS A 1 124 ? -13.235 -0.897 5.312 1.00 96.19 124 LYS A C 1
ATOM 993 O O . LYS A 1 124 ? -12.499 -0.039 4.846 1.00 96.19 124 LYS A O 1
ATOM 998 N N . LEU A 1 125 ? -13.845 -0.763 6.479 1.00 97.25 125 LEU A N 1
ATOM 999 C CA . LEU A 1 125 ? -13.714 0.425 7.311 1.00 97.25 125 LEU A CA 1
ATOM 1000 C C . LEU A 1 125 ? -12.662 0.200 8.395 1.00 97.25 125 LEU A C 1
ATOM 1002 O O . LEU A 1 125 ? -12.694 -0.810 9.099 1.00 97.25 125 LEU A O 1
ATOM 1006 N N . LEU A 1 126 ? -11.757 1.164 8.535 1.00 96.19 126 LEU A N 1
ATOM 1007 C CA . LEU A 1 126 ? -10.765 1.254 9.601 1.00 96.19 126 LEU A CA 1
ATOM 1008 C C . LEU A 1 126 ? -11.015 2.536 10.399 1.00 96.19 126 LEU A C 1
ATOM 1010 O O . LEU A 1 126 ? -11.258 3.596 9.819 1.00 96.19 126 LEU A O 1
ATOM 1014 N N . ASN A 1 127 ? -10.959 2.449 11.727 1.00 94.38 127 ASN A N 1
ATOM 1015 C CA . ASN A 1 127 ? -11.128 3.611 12.594 1.00 94.38 127 ASN A CA 1
ATOM 1016 C C . ASN A 1 127 ? -9.901 4.535 12.498 1.00 94.38 127 ASN A C 1
ATOM 1018 O O . ASN A 1 127 ? -8.773 4.107 12.739 1.00 94.38 127 ASN A O 1
ATOM 1022 N N . LYS A 1 128 ? -10.123 5.818 12.199 1.00 91.69 128 LYS A N 1
ATOM 1023 C CA . LYS A 1 128 ? -9.061 6.827 12.073 1.00 91.69 128 LYS A CA 1
ATOM 1024 C C . LYS A 1 128 ? -8.342 7.126 13.392 1.00 91.69 128 LYS A C 1
ATOM 1026 O O . LYS A 1 128 ? -7.236 7.648 13.364 1.00 91.69 128 LYS A O 1
ATOM 1031 N N . LYS A 1 129 ? -8.947 6.807 14.541 1.00 89.62 129 LYS A N 1
ATOM 1032 C CA . LYS A 1 129 ? -8.324 6.957 15.867 1.00 89.62 129 LYS A CA 1
ATOM 1033 C C . LYS A 1 129 ? -7.304 5.860 16.177 1.00 89.62 129 LYS A C 1
ATOM 1035 O O . LYS A 1 129 ? -6.524 6.025 17.109 1.00 89.62 129 LYS A O 1
ATOM 1040 N N . SER A 1 130 ? -7.313 4.744 15.445 1.00 88.56 130 SER A N 1
ATOM 1041 C CA . SER A 1 130 ? -6.279 3.715 15.587 1.00 88.56 130 SER A CA 1
ATOM 1042 C C . SER A 1 130 ? -4.916 4.303 15.220 1.00 88.56 130 SER A C 1
ATOM 1044 O O . SER A 1 130 ? -4.828 5.092 14.287 1.00 88.56 130 SER A O 1
ATOM 1046 N N . ILE A 1 131 ? -3.844 3.917 15.913 1.00 87.56 131 ILE A N 1
ATOM 1047 C CA . ILE A 1 131 ? -2.498 4.406 15.586 1.00 87.56 131 ILE A CA 1
ATOM 1048 C C . ILE A 1 131 ? -2.069 3.786 14.255 1.00 87.56 131 ILE A C 1
ATOM 1050 O O . ILE A 1 131 ? -1.997 2.566 14.138 1.00 87.56 131 ILE A O 1
ATOM 1054 N N . HIS A 1 132 ? -1.822 4.606 13.244 1.00 89.06 132 HIS A N 1
ATOM 1055 C CA . HIS A 1 132 ? -1.350 4.170 11.934 1.00 89.06 132 HIS A CA 1
ATOM 1056 C C . HIS A 1 132 ? -0.600 5.310 11.247 1.00 89.06 132 HIS A C 1
ATOM 1058 O O . HIS A 1 132 ? -0.774 6.485 11.585 1.00 89.06 132 HIS A O 1
ATOM 1064 N N . ARG A 1 133 ? 0.175 4.967 10.220 1.00 88.06 133 ARG A N 1
ATOM 1065 C CA . ARG A 1 133 ? 0.712 5.937 9.270 1.00 88.06 133 ARG A CA 1
ATOM 1066 C C . ARG A 1 133 ? -0.198 5.990 8.057 1.00 88.06 133 ARG A C 1
ATOM 1068 O O . ARG A 1 133 ? -0.533 4.946 7.507 1.00 88.06 133 ARG A O 1
ATOM 1075 N N . SER A 1 134 ? -0.555 7.188 7.614 1.00 87.62 134 SER A N 1
ATOM 1076 C CA . SER A 1 134 ? -1.196 7.405 6.317 1.00 87.62 134 SER A CA 1
ATOM 1077 C C . SER A 1 134 ? -0.332 8.341 5.482 1.00 87.62 134 SER A C 1
ATOM 1079 O O . SER A 1 134 ? 0.207 9.316 6.006 1.00 87.62 134 SER A O 1
ATOM 1081 N N . CYS A 1 135 ? -0.157 8.038 4.201 1.00 84.56 135 CYS A N 1
ATOM 1082 C CA . CYS A 1 135 ? 0.574 8.896 3.272 1.00 84.56 135 CYS A CA 1
ATOM 1083 C C . CYS A 1 135 ? 0.093 8.700 1.833 1.00 84.56 135 CYS A C 1
ATOM 1085 O O . CYS A 1 135 ? -0.445 7.650 1.486 1.00 84.56 135 CYS A O 1
ATOM 1087 N N . ASP A 1 136 ? 0.284 9.707 0.983 1.00 84.50 136 ASP A N 1
ATOM 1088 C CA . ASP A 1 136 ? -0.072 9.610 -0.435 1.00 84.50 136 ASP A CA 1
ATOM 1089 C C . ASP A 1 136 ? 0.715 8.496 -1.129 1.00 84.50 136 ASP A C 1
ATOM 1091 O O . ASP A 1 136 ? 1.921 8.351 -0.906 1.00 84.50 136 ASP A O 1
ATOM 1095 N N . LEU A 1 137 ? 0.065 7.754 -2.033 1.00 80.19 137 LEU A N 1
ATOM 1096 C CA . LEU A 1 137 ? 0.690 6.642 -2.757 1.00 80.19 137 LEU A CA 1
ATOM 1097 C C . LEU A 1 137 ? 1.986 7.055 -3.467 1.00 80.19 137 LEU A C 1
ATOM 1099 O O . LEU A 1 137 ? 2.970 6.318 -3.451 1.00 80.19 137 LEU A O 1
ATOM 1103 N N . ARG A 1 138 ? 2.002 8.249 -4.072 1.00 83.19 138 ARG A N 1
ATOM 1104 C CA . ARG A 1 138 ? 3.187 8.801 -4.740 1.00 83.19 138 ARG A CA 1
ATOM 1105 C C . ARG A 1 138 ? 4.353 8.954 -3.764 1.00 83.19 138 ARG A C 1
ATOM 1107 O O . ARG A 1 138 ? 5.434 8.445 -4.044 1.00 83.19 138 ARG A O 1
ATOM 1114 N N . ASN A 1 139 ? 4.119 9.614 -2.630 1.00 84.06 139 ASN A N 1
ATOM 1115 C CA . ASN A 1 139 ? 5.140 9.862 -1.611 1.00 84.06 139 ASN A CA 1
ATOM 1116 C C . ASN A 1 139 ? 5.643 8.547 -1.008 1.00 84.06 139 ASN A C 1
ATOM 1118 O O . ASN A 1 139 ? 6.844 8.369 -0.813 1.00 84.06 139 ASN A O 1
ATOM 1122 N N . PHE A 1 140 ? 4.729 7.604 -0.775 1.00 82.38 140 PHE A N 1
ATOM 1123 C CA . PHE A 1 140 ? 5.065 6.265 -0.319 1.00 82.38 140 PHE A CA 1
ATOM 1124 C C . PHE A 1 140 ? 5.984 5.544 -1.310 1.00 82.38 140 PHE A C 1
ATOM 1126 O O . PHE A 1 140 ? 7.090 5.163 -0.943 1.00 82.38 140 PHE A O 1
ATOM 1133 N N . LEU A 1 141 ? 5.589 5.418 -2.579 1.00 83.56 141 LEU A N 1
ATOM 1134 C CA . LEU A 1 141 ? 6.393 4.725 -3.589 1.00 83.56 141 LEU A CA 1
ATOM 1135 C C . LEU A 1 141 ? 7.733 5.421 -3.853 1.00 83.56 141 LEU A C 1
ATOM 1137 O O . LEU A 1 141 ? 8.731 4.741 -4.048 1.00 83.56 141 LEU A O 1
ATOM 1141 N N . GLN A 1 142 ? 7.786 6.753 -3.830 1.00 87.88 142 GLN A N 1
ATOM 1142 C CA . GLN A 1 142 ? 9.039 7.503 -3.985 1.00 87.88 142 GLN A CA 1
ATOM 1143 C C . GLN A 1 142 ? 9.987 7.363 -2.784 1.00 87.88 142 GLN A C 1
ATOM 1145 O O . GLN A 1 142 ? 11.183 7.594 -2.936 1.00 87.88 142 GLN A O 1
ATOM 1150 N N . SER A 1 143 ? 9.485 6.965 -1.609 1.00 84.31 143 SER A N 1
ATOM 1151 C CA . SER A 1 143 ? 10.337 6.620 -0.461 1.00 84.31 143 SER A CA 1
ATOM 1152 C C . SER A 1 143 ? 11.036 5.264 -0.612 1.00 84.31 143 SER A C 1
ATOM 1154 O O . SER A 1 143 ? 11.943 4.951 0.156 1.00 84.31 143 SER A O 1
ATOM 1156 N N . LEU A 1 144 ? 10.634 4.475 -1.614 1.00 85.44 144 LEU A N 1
ATOM 1157 C CA . LEU A 1 144 ? 11.166 3.150 -1.884 1.00 85.44 144 LEU A CA 1
ATOM 1158 C C . LEU A 1 144 ? 12.168 3.173 -3.038 1.00 85.44 144 LEU A C 1
ATOM 1160 O O . LEU A 1 144 ? 12.054 3.900 -4.028 1.00 85.44 144 LEU A O 1
ATOM 1164 N N . TRP A 1 145 ? 13.122 2.268 -2.937 1.00 88.75 145 TRP A N 1
ATOM 1165 C CA . TRP A 1 145 ? 13.988 1.841 -4.015 1.00 88.75 145 TRP A CA 1
ATOM 1166 C C . TRP A 1 145 ? 13.246 0.773 -4.824 1.00 88.75 145 TRP A C 1
ATOM 1168 O O . TRP A 1 145 ? 12.299 0.158 -4.352 1.00 88.75 145 TRP A O 1
ATOM 1178 N N . TYR A 1 146 ? 13.643 0.509 -6.057 1.00 87.19 146 TYR A N 1
ATOM 1179 C CA . TYR A 1 146 ? 13.138 -0.639 -6.805 1.00 87.19 146 TYR A CA 1
ATOM 1180 C C . TYR A 1 146 ? 14.296 -1.567 -7.137 1.00 87.19 146 TYR A C 1
ATOM 1182 O O . TYR A 1 146 ? 15.296 -1.142 -7.728 1.00 87.19 146 TYR A O 1
ATOM 1190 N N . THR A 1 147 ? 14.147 -2.832 -6.753 1.00 87.56 147 THR A N 1
ATOM 1191 C CA . THR A 1 147 ? 15.100 -3.899 -7.054 1.00 87.56 147 THR A CA 1
ATOM 1192 C C . THR A 1 147 ? 14.431 -4.854 -8.042 1.00 87.56 147 THR A C 1
ATOM 1194 O O . THR A 1 147 ? 13.522 -5.594 -7.658 1.00 87.56 147 THR A O 1
ATOM 1197 N N . PRO A 1 148 ? 14.825 -4.823 -9.324 1.00 83.38 148 PRO A N 1
ATOM 1198 C CA . PRO A 1 148 ? 14.230 -5.662 -10.340 1.00 83.38 148 PRO A CA 1
ATOM 1199 C C . PRO A 1 148 ? 14.654 -7.117 -10.175 1.00 83.38 148 PRO A C 1
ATOM 1201 O O . PRO A 1 148 ? 15.787 -7.429 -9.803 1.00 83.38 148 PRO A O 1
ATOM 1204 N N . GLN A 1 149 ? 13.765 -8.010 -10.580 1.00 83.19 149 GLN A N 1
ATOM 1205 C CA . GLN A 1 149 ? 14.074 -9.415 -10.771 1.00 83.19 149 GLN A CA 1
ATOM 1206 C C . GLN A 1 149 ? 14.550 -9.708 -12.197 1.00 83.19 149 GLN A C 1
ATOM 1208 O O . GLN A 1 149 ? 14.346 -8.934 -13.140 1.00 83.19 149 GLN A O 1
ATOM 1213 N N . LEU A 1 150 ? 15.203 -10.859 -12.371 1.00 85.38 150 LEU A N 1
ATOM 1214 C CA . LEU A 1 150 ? 15.581 -11.356 -13.689 1.00 85.38 150 LEU A CA 1
ATOM 1215 C C . LEU A 1 150 ? 14.326 -11.495 -14.569 1.00 85.38 150 LEU A C 1
ATOM 1217 O O . LEU A 1 150 ? 13.358 -12.142 -14.189 1.00 85.38 150 LEU A O 1
ATOM 1221 N N . GLY A 1 151 ? 14.345 -10.905 -15.764 1.00 84.12 151 GLY A N 1
ATOM 1222 C CA . GLY A 1 151 ? 13.209 -10.942 -16.691 1.00 84.12 151 GLY A CA 1
ATOM 1223 C C . GLY A 1 151 ? 12.197 -9.801 -16.536 1.00 84.12 151 GLY A C 1
ATOM 1224 O O . GLY A 1 151 ? 11.321 -9.657 -17.409 1.00 84.12 151 GLY A O 1
ATOM 1225 N N . ASP A 1 152 ? 12.356 -8.938 -15.525 1.00 86.00 152 ASP A N 1
ATOM 1226 C CA . ASP A 1 152 ? 11.547 -7.727 -15.377 1.00 86.00 152 ASP A CA 1
ATOM 1227 C C . ASP A 1 152 ? 11.641 -6.840 -16.619 1.00 86.00 152 ASP A C 1
ATOM 1229 O O . ASP A 1 152 ? 12.649 -6.793 -17.331 1.00 86.00 152 ASP A O 1
ATOM 1233 N N . SER A 1 153 ? 10.531 -6.166 -16.922 1.00 88.88 153 SER A N 1
ATOM 1234 C CA . SER A 1 153 ? 10.385 -5.352 -18.132 1.00 88.88 153 SER A CA 1
ATOM 1235 C C . SER A 1 153 ? 10.515 -3.881 -17.782 1.00 88.88 153 SER A C 1
ATOM 1237 O O . SER A 1 153 ? 9.598 -3.292 -17.212 1.00 88.88 153 SER A O 1
ATOM 1239 N N . LEU A 1 154 ? 11.649 -3.298 -18.155 1.00 90.50 154 LEU A N 1
ATOM 1240 C CA . LEU A 1 154 ? 11.905 -1.869 -18.060 1.00 90.50 154 LEU A CA 1
ATOM 1241 C C . LEU A 1 154 ? 11.594 -1.224 -19.404 1.00 90.50 154 LEU A C 1
ATOM 1243 O O . LEU A 1 154 ? 12.102 -1.645 -20.437 1.00 90.50 154 LEU A O 1
ATOM 1247 N N . TYR A 1 155 ? 10.765 -0.199 -19.401 1.00 91.88 155 TYR A N 1
ATOM 1248 C CA . TYR A 1 155 ? 10.311 0.486 -20.599 1.00 91.88 155 TYR A CA 1
ATOM 1249 C C . TYR A 1 155 ? 11.137 1.756 -20.806 1.00 91.88 155 TYR A C 1
ATOM 1251 O O . TYR A 1 155 ? 11.518 2.421 -19.841 1.00 91.88 155 TYR A O 1
ATOM 1259 N N . SER A 1 156 ? 11.413 2.120 -22.055 1.00 91.06 156 SER A N 1
ATOM 1260 C CA . SER A 1 156 ? 12.005 3.422 -22.383 1.00 91.06 156 SER A CA 1
ATOM 1261 C C . SER A 1 156 ? 11.113 4.581 -21.930 1.00 91.06 156 SER A C 1
ATOM 1263 O O . SER A 1 156 ? 9.937 4.396 -21.613 1.00 91.06 156 SER A O 1
ATOM 1265 N N . LEU A 1 157 ? 11.653 5.804 -21.913 1.00 89.62 157 LEU A N 1
ATOM 1266 C CA . LEU A 1 157 ? 10.915 7.000 -21.482 1.00 89.62 157 LEU A CA 1
ATOM 1267 C C . LEU A 1 157 ? 9.633 7.259 -22.292 1.00 89.62 157 LEU A C 1
ATOM 1269 O O . LEU A 1 157 ? 8.650 7.729 -21.724 1.00 89.62 157 LEU A O 1
ATOM 1273 N N . ASP A 1 158 ? 9.628 6.899 -23.577 1.00 88.44 158 ASP A N 1
ATOM 1274 C CA . ASP A 1 158 ? 8.463 6.958 -24.472 1.00 88.44 158 ASP A CA 1
ATOM 1275 C C . ASP A 1 158 ? 7.533 5.730 -24.368 1.00 88.44 158 ASP A C 1
ATOM 1277 O O . ASP A 1 158 ? 6.509 5.665 -25.046 1.00 88.44 158 ASP A O 1
ATOM 1281 N N . ARG A 1 159 ? 7.885 4.754 -23.519 1.00 84.31 159 ARG A N 1
ATOM 1282 C CA . ARG A 1 159 ? 7.193 3.478 -23.275 1.00 84.31 159 ARG A CA 1
ATOM 1283 C C . ARG A 1 159 ? 7.043 2.574 -24.507 1.00 84.31 159 ARG A C 1
ATOM 1285 O O . ARG A 1 159 ? 6.221 1.660 -24.482 1.00 84.31 159 ARG A O 1
ATOM 1292 N N . LYS A 1 160 ? 7.827 2.793 -25.571 1.00 84.88 160 LYS A N 1
ATOM 1293 C CA . LYS A 1 160 ? 7.736 2.008 -26.818 1.00 84.88 160 LYS A CA 1
ATOM 1294 C C . LYS A 1 160 ? 8.666 0.805 -26.857 1.00 84.88 160 LYS A C 1
ATOM 1296 O O . LYS A 1 160 ? 8.301 -0.221 -27.421 1.00 84.88 160 LYS A O 1
ATOM 1301 N N . SER A 1 161 ? 9.856 0.921 -26.273 1.00 86.06 161 SER A N 1
ATOM 1302 C CA . SER A 1 161 ? 10.839 -0.164 -26.244 1.00 86.06 161 SER A CA 1
ATOM 1303 C C . SER A 1 161 ? 10.943 -0.776 -24.854 1.00 86.06 161 SER A C 1
ATOM 1305 O O . SER A 1 161 ? 10.736 -0.102 -23.843 1.00 86.06 161 SER A O 1
ATOM 1307 N N . ILE A 1 162 ? 11.243 -2.074 -24.817 1.00 89.94 162 ILE A N 1
ATOM 1308 C CA . ILE A 1 162 ? 11.328 -2.863 -23.591 1.00 89.94 162 ILE A CA 1
ATOM 1309 C C . ILE A 1 162 ? 12.739 -3.424 -23.469 1.00 89.94 162 ILE A C 1
ATOM 1311 O O . ILE A 1 162 ? 13.228 -4.134 -24.345 1.00 89.94 162 ILE A O 1
ATOM 1315 N N . LYS A 1 163 ? 13.370 -3.152 -22.334 1.00 87.94 163 LYS A N 1
ATOM 1316 C CA . LYS A 1 163 ? 14.601 -3.775 -21.874 1.00 87.94 163 LYS A CA 1
ATOM 1317 C C . LYS A 1 163 ? 14.251 -4.824 -20.828 1.00 87.94 163 LYS A C 1
ATOM 1319 O O . LYS A 1 163 ? 13.674 -4.514 -19.789 1.00 87.94 163 LYS A O 1
ATOM 1324 N N . LYS A 1 164 ? 14.642 -6.067 -21.091 1.00 88.50 164 LYS A N 1
ATOM 1325 C CA . LYS A 1 164 ? 14.577 -7.138 -20.097 1.00 88.50 164 LYS A CA 1
ATOM 1326 C C . LYS A 1 164 ? 15.756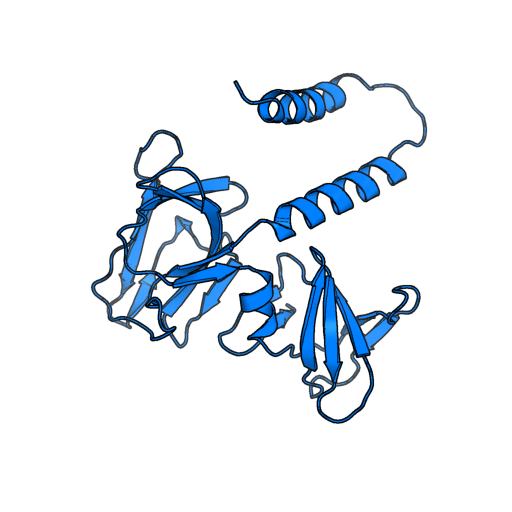 -7.042 -19.139 1.00 88.50 164 LYS A C 1
ATOM 1328 O O . LYS A 1 164 ? 16.897 -6.869 -19.575 1.00 88.50 164 LYS A O 1
ATOM 1333 N N . VAL A 1 165 ? 15.481 -7.155 -17.848 1.00 85.69 165 VAL A N 1
ATOM 1334 C CA . VAL A 1 165 ? 16.513 -7.194 -16.812 1.00 85.69 165 VAL A CA 1
ATOM 1335 C C . VAL A 1 165 ? 17.261 -8.518 -16.921 1.00 85.69 165 VAL A C 1
ATOM 1337 O O . VAL A 1 165 ? 16.664 -9.589 -16.864 1.00 85.69 165 VAL A O 1
ATOM 1340 N N . LYS A 1 166 ? 18.577 -8.433 -17.135 1.00 79.75 166 LYS A N 1
ATOM 1341 C CA . LYS A 1 166 ? 19.471 -9.592 -17.321 1.00 79.75 166 LYS A CA 1
ATOM 1342 C C . LYS A 1 166 ? 20.367 -9.871 -16.110 1.00 79.75 166 LYS A C 1
ATOM 1344 O O . LYS A 1 166 ? 21.026 -10.901 -16.083 1.00 79.75 166 LYS A O 1
ATOM 1349 N N . LYS A 1 167 ? 20.424 -8.944 -15.150 1.00 74.94 167 LYS A N 1
ATOM 1350 C CA . LYS A 1 167 ? 21.153 -9.050 -13.879 1.00 74.94 167 LYS A CA 1
ATOM 1351 C C . LYS A 1 167 ? 20.351 -8.318 -12.801 1.00 74.94 167 LYS A C 1
ATOM 1353 O O . LYS A 1 167 ? 19.885 -7.211 -13.068 1.00 74.94 167 LYS A O 1
ATOM 1358 N N . SER A 1 168 ? 20.190 -8.939 -11.637 1.00 67.06 168 SER A N 1
ATOM 1359 C CA . SER A 1 168 ? 19.384 -8.459 -10.501 1.00 67.06 168 SER A CA 1
ATOM 1360 C C . SER A 1 168 ? 20.019 -7.311 -9.715 1.00 67.06 168 SER A C 1
ATOM 1362 O O . SER A 1 168 ? 19.344 -6.651 -8.937 1.00 67.06 168 SER A O 1
ATOM 1364 N N . ASP A 1 169 ? 21.304 -7.034 -9.932 1.00 63.44 169 ASP A N 1
ATOM 1365 C CA . ASP A 1 169 ? 22.091 -6.160 -9.047 1.00 63.44 169 ASP A CA 1
ATOM 1366 C C . ASP A 1 169 ? 21.883 -4.658 -9.336 1.00 63.44 169 ASP A C 1
ATOM 1368 O O . ASP A 1 169 ? 22.606 -3.797 -8.834 1.00 63.44 169 ASP A O 1
ATOM 1372 N N . MET A 1 170 ? 20.920 -4.318 -10.196 1.00 75.38 170 MET A N 1
ATOM 1373 C CA . MET A 1 170 ? 20.607 -2.937 -10.559 1.00 75.38 170 MET A CA 1
ATOM 1374 C C . MET A 1 170 ? 19.513 -2.380 -9.651 1.00 75.38 170 MET A C 1
ATOM 1376 O O . MET A 1 170 ? 18.346 -2.631 -9.904 1.00 75.38 170 MET A O 1
ATOM 1380 N N . THR A 1 171 ? 19.852 -1.560 -8.660 1.00 86.19 171 THR A N 1
ATOM 1381 C CA . THR A 1 171 ? 18.840 -0.847 -7.860 1.00 86.19 171 THR A CA 1
ATOM 1382 C C . THR A 1 171 ? 18.504 0.517 -8.480 1.00 86.19 171 THR A C 1
ATOM 1384 O O . THR A 1 171 ? 19.370 1.204 -9.036 1.00 86.19 171 THR A O 1
ATOM 1387 N N . PHE A 1 172 ? 17.232 0.913 -8.400 1.00 90.38 172 PHE A N 1
ATOM 1388 C CA . PHE A 1 172 ? 16.708 2.165 -8.945 1.00 90.38 172 PHE A CA 1
ATOM 1389 C C . PHE A 1 172 ? 16.054 3.023 -7.864 1.00 90.38 172 PHE A C 1
ATOM 1391 O O . PHE A 1 172 ? 15.368 2.501 -6.992 1.00 90.38 172 PHE A O 1
ATOM 1398 N N . ASN A 1 173 ? 16.177 4.342 -7.993 1.00 92.19 173 ASN A N 1
ATOM 1399 C CA . ASN A 1 173 ? 15.318 5.286 -7.282 1.00 92.19 173 ASN A CA 1
ATOM 1400 C C . ASN A 1 173 ? 13.994 5.447 -8.028 1.00 92.19 173 ASN A C 1
ATOM 1402 O O . ASN A 1 173 ? 13.996 5.609 -9.255 1.00 92.19 173 ASN A O 1
ATOM 1406 N N . ILE A 1 174 ? 12.881 5.470 -7.296 1.00 91.19 174 ILE A N 1
ATOM 1407 C CA . ILE A 1 174 ? 11.572 5.827 -7.844 1.00 91.19 174 ILE A CA 1
ATOM 1408 C C . ILE A 1 174 ? 11.447 7.353 -7.820 1.00 91.19 174 ILE A C 1
ATOM 1410 O O . ILE A 1 174 ? 11.418 7.971 -6.763 1.00 91.19 174 ILE A O 1
ATOM 1414 N N . ILE A 1 175 ? 11.400 7.975 -8.999 1.00 92.69 175 ILE A N 1
ATOM 1415 C CA . ILE A 1 175 ? 11.436 9.441 -9.140 1.00 92.69 175 ILE A CA 1
ATOM 1416 C C . ILE A 1 175 ? 10.104 10.053 -9.579 1.00 92.69 175 ILE A C 1
ATOM 1418 O O . ILE A 1 175 ? 9.904 11.249 -9.405 1.00 92.69 175 ILE A O 1
ATOM 1422 N N . ASP A 1 176 ? 9.179 9.267 -10.131 1.00 90.44 176 ASP A N 1
ATOM 1423 C CA . ASP A 1 176 ? 7.830 9.725 -10.495 1.00 90.44 176 ASP A CA 1
ATOM 1424 C C . ASP A 1 176 ? 6.851 8.545 -10.493 1.00 90.44 176 ASP A C 1
ATOM 1426 O O . ASP A 1 176 ? 7.258 7.399 -10.689 1.00 90.44 176 ASP A O 1
ATOM 1430 N N . VAL A 1 177 ? 5.565 8.825 -10.290 1.00 84.94 177 VAL A N 1
ATOM 1431 C CA . VAL A 1 177 ? 4.478 7.836 -10.260 1.00 84.94 177 VAL A CA 1
ATOM 1432 C C . VAL A 1 177 ? 3.297 8.376 -11.064 1.00 84.94 177 VAL A C 1
ATOM 1434 O O . VAL A 1 177 ? 2.897 9.527 -10.895 1.00 84.94 177 VAL A O 1
ATOM 1437 N N . GLN A 1 178 ? 2.763 7.552 -11.963 1.00 84.19 178 GLN A N 1
ATOM 1438 C CA . GLN A 1 178 ? 1.641 7.855 -12.851 1.00 84.19 178 GLN A CA 1
ATOM 1439 C C . GLN A 1 178 ? 0.740 6.618 -12.971 1.00 84.19 178 GLN A C 1
ATOM 1441 O O . GLN A 1 178 ? 0.922 5.775 -13.859 1.00 84.19 178 GLN A O 1
ATOM 1446 N N . GLY A 1 179 ? -0.211 6.487 -12.052 1.00 77.06 179 GLY A N 1
ATOM 1447 C CA . GLY A 1 179 ? -1.064 5.319 -11.892 1.00 77.06 179 GLY A CA 1
ATOM 1448 C C . GLY A 1 179 ? -0.252 4.048 -11.652 1.00 77.06 179 GLY A C 1
ATOM 1449 O O . GLY A 1 179 ? 0.466 3.919 -10.664 1.00 77.06 179 GLY A O 1
ATOM 1450 N N . ASP A 1 180 ? -0.324 3.105 -12.593 1.00 78.38 180 ASP A N 1
ATOM 1451 C CA . ASP A 1 180 ? 0.452 1.857 -12.533 1.00 78.38 180 ASP A CA 1
ATOM 1452 C C . ASP A 1 180 ? 1.919 2.029 -12.971 1.00 78.38 180 ASP A C 1
ATOM 1454 O O . ASP A 1 180 ? 2.683 1.064 -12.984 1.00 78.38 180 ASP A O 1
ATOM 1458 N N . TRP A 1 181 ? 2.332 3.213 -13.413 1.00 86.69 181 TRP A N 1
ATOM 1459 C CA . TRP A 1 181 ? 3.669 3.432 -13.953 1.00 86.69 181 TRP A CA 1
ATOM 1460 C C . TRP A 1 181 ? 4.543 4.167 -12.952 1.00 86.69 181 TRP A C 1
ATOM 1462 O O . TRP A 1 181 ? 4.221 5.279 -12.552 1.00 86.69 181 TRP A O 1
ATOM 1472 N N . ILE A 1 182 ? 5.690 3.587 -12.615 1.00 89.69 182 ILE A N 1
ATOM 1473 C CA . ILE A 1 182 ? 6.718 4.241 -11.810 1.00 89.69 182 ILE A CA 1
ATOM 1474 C C . ILE A 1 182 ? 7.937 4.534 -12.678 1.00 89.69 182 ILE A C 1
ATOM 1476 O O . ILE A 1 182 ? 8.384 3.697 -13.469 1.00 89.69 182 ILE A O 1
ATOM 1480 N N . LYS A 1 183 ? 8.456 5.751 -12.573 1.00 93.06 183 LYS A N 1
ATOM 1481 C CA . LYS A 1 183 ? 9.666 6.174 -13.264 1.00 93.06 183 LYS A CA 1
ATOM 1482 C C . LYS A 1 183 ? 10.856 5.862 -12.381 1.00 93.06 183 LYS A C 1
ATOM 1484 O O . LYS A 1 183 ? 10.911 6.271 -11.225 1.00 93.06 183 LYS A O 1
ATOM 1489 N N . LEU A 1 184 ? 11.815 5.171 -12.964 1.00 92.88 184 LEU A N 1
ATOM 1490 C CA . LEU A 1 184 ? 13.000 4.651 -12.319 1.00 92.88 184 LEU A CA 1
ATOM 1491 C C . LEU A 1 184 ? 14.227 5.405 -12.815 1.00 92.88 184 LEU A C 1
ATOM 1493 O O . LEU A 1 184 ? 14.387 5.594 -14.022 1.00 92.88 184 LEU A O 1
ATOM 1497 N N . LYS A 1 185 ? 15.116 5.776 -11.898 1.00 92.56 185 LYS A N 1
ATOM 1498 C CA . LYS A 1 185 ? 16.451 6.301 -12.199 1.00 92.56 185 LYS A CA 1
ATOM 1499 C C . LYS A 1 185 ? 17.492 5.346 -11.636 1.00 92.56 185 LYS A C 1
ATOM 1501 O O . LYS A 1 185 ? 17.472 5.064 -10.440 1.00 92.56 185 LYS A O 1
ATOM 1506 N N . ALA A 1 186 ? 18.373 4.827 -12.489 1.00 88.56 186 ALA A N 1
ATOM 1507 C CA . ALA A 1 186 ? 19.456 3.966 -12.025 1.00 88.56 186 ALA A CA 1
ATOM 1508 C C . ALA A 1 186 ? 20.399 4.763 -11.111 1.00 88.56 186 ALA A C 1
ATOM 1510 O O . ALA A 1 186 ? 20.663 5.939 -11.354 1.00 88.56 186 ALA A O 1
ATOM 1511 N N . LEU A 1 187 ? 20.914 4.126 -10.062 1.00 82.31 187 LEU A N 1
ATOM 1512 C CA . LEU A 1 187 ? 21.799 4.801 -9.105 1.00 82.31 187 LEU A CA 1
ATOM 1513 C C . LEU A 1 187 ? 23.168 5.117 -9.694 1.00 82.31 187 LEU A C 1
ATOM 1515 O O . LEU A 1 187 ? 23.684 6.216 -9.534 1.00 82.31 187 LEU A O 1
ATOM 1519 N N . ASN A 1 188 ? 23.718 4.149 -10.423 1.00 80.06 188 ASN A N 1
ATOM 1520 C CA . ASN A 1 188 ? 25.093 4.186 -10.914 1.00 80.06 188 ASN A CA 1
ATOM 1521 C C . ASN A 1 188 ? 25.178 4.591 -12.399 1.00 80.06 188 ASN A C 1
ATOM 1523 O O . ASN A 1 188 ? 26.204 4.388 -13.041 1.00 80.06 188 ASN A O 1
ATOM 1527 N N . ASN A 1 189 ? 24.086 5.095 -12.990 1.00 77.12 189 ASN A N 1
ATOM 1528 C CA . ASN A 1 189 ? 24.027 5.500 -14.399 1.00 77.12 189 ASN A CA 1
ATOM 1529 C C . ASN A 1 189 ? 22.877 6.508 -14.620 1.00 77.12 189 ASN A C 1
ATOM 1531 O O . ASN A 1 189 ? 21.815 6.335 -14.029 1.00 77.12 189 ASN A O 1
ATOM 1535 N N . PRO A 1 190 ? 23.011 7.510 -15.510 1.00 78.94 190 PRO A N 1
ATOM 1536 C CA . PRO A 1 190 ? 21.928 8.449 -15.845 1.00 78.94 190 PRO A CA 1
ATOM 1537 C C . PRO A 1 190 ? 20.674 7.822 -16.493 1.00 78.94 190 PRO A C 1
ATOM 1539 O O . PRO A 1 190 ? 19.678 8.513 -16.713 1.00 78.94 190 PRO A O 1
ATOM 1542 N N . SER A 1 191 ? 20.699 6.529 -16.816 1.00 85.38 191 SER A N 1
ATOM 1543 C CA . SER A 1 191 ? 19.594 5.819 -17.454 1.00 85.38 191 SER A CA 1
ATOM 1544 C C . SER A 1 191 ? 18.307 5.891 -16.634 1.00 85.38 191 SER A C 1
ATOM 1546 O O . SER A 1 191 ? 18.275 5.535 -15.453 1.00 85.38 191 SER A O 1
ATOM 1548 N N . CYS A 1 192 ? 17.225 6.273 -17.307 1.00 91.56 192 CYS A N 1
ATOM 1549 C CA . CYS A 1 192 ? 15.884 6.292 -16.744 1.00 91.56 192 CYS A CA 1
ATOM 1550 C C . CYS A 1 192 ? 14.967 5.337 -17.505 1.00 91.56 192 CYS A C 1
ATOM 1552 O O . CYS A 1 192 ? 15.030 5.245 -18.732 1.00 91.56 192 CYS A O 1
ATOM 1554 N N . TYR A 1 193 ? 14.083 4.672 -16.771 1.00 92.56 193 TYR A N 1
ATOM 1555 C CA . TYR A 1 193 ? 13.123 3.723 -17.320 1.00 92.56 193 TYR A CA 1
ATOM 1556 C C . TYR A 1 193 ? 11.748 3.937 -16.699 1.00 92.56 193 TYR A C 1
ATOM 1558 O O . TYR A 1 193 ? 11.618 4.536 -15.636 1.00 92.56 193 TYR A O 1
ATOM 1566 N N . TRP A 1 194 ? 10.718 3.423 -17.349 1.00 92.81 194 TRP A N 1
ATOM 1567 C CA . TRP A 1 194 ? 9.420 3.198 -16.733 1.00 92.81 194 TRP A CA 1
ATOM 1568 C C . TRP A 1 194 ? 9.302 1.732 -16.335 1.00 92.81 194 TRP A C 1
ATOM 1570 O O . TRP A 1 194 ? 9.700 0.844 -17.083 1.00 92.81 194 TRP A O 1
ATOM 1580 N N . PHE A 1 195 ? 8.714 1.466 -15.182 1.00 88.81 195 PHE A N 1
ATOM 1581 C CA . PHE A 1 195 ? 8.283 0.139 -14.774 1.00 88.81 195 PHE A CA 1
ATOM 1582 C C . PHE A 1 195 ? 6.792 0.186 -14.481 1.00 88.81 195 PHE A C 1
ATOM 1584 O O . PHE A 1 195 ? 6.281 1.188 -13.983 1.00 88.81 195 PHE A O 1
ATOM 1591 N N . ARG A 1 196 ? 6.083 -0.886 -14.828 1.00 84.88 196 ARG A N 1
ATOM 1592 C CA . ARG A 1 196 ? 4.664 -0.996 -14.513 1.00 84.88 196 ARG A CA 1
ATOM 1593 C C . ARG A 1 196 ? 4.510 -1.804 -13.233 1.00 84.88 196 ARG A C 1
ATOM 1595 O O . ARG A 1 196 ? 4.606 -3.030 -13.293 1.00 84.88 196 ARG A O 1
ATOM 1602 N N . TRP A 1 197 ? 4.273 -1.131 -12.110 1.00 74.75 197 TRP A N 1
ATOM 1603 C CA . TRP A 1 197 ? 4.004 -1.815 -10.850 1.00 74.75 197 TRP A CA 1
ATOM 1604 C C . TRP A 1 197 ? 2.616 -2.467 -10.928 1.00 74.75 197 TRP A C 1
ATOM 1606 O O . TRP A 1 197 ? 1.644 -1.853 -11.370 1.00 74.75 197 TRP A O 1
ATOM 1616 N N . LYS A 1 198 ? 2.544 -3.766 -10.631 1.00 65.06 198 LYS A N 1
ATOM 1617 C CA . LYS A 1 198 ? 1.316 -4.577 -10.707 1.00 65.06 198 LYS A CA 1
ATOM 1618 C C . LYS A 1 198 ? 0.896 -5.000 -9.300 1.00 65.06 198 LYS A C 1
ATOM 1620 O O . LYS A 1 198 ? 1.698 -4.942 -8.378 1.00 65.06 198 LYS A O 1
ATOM 1625 N N . ASN A 1 199 ? -0.314 -5.549 -9.171 1.00 53.25 199 ASN A N 1
ATOM 1626 C CA . ASN A 1 199 ? -0.839 -6.125 -7.920 1.00 53.25 199 ASN A CA 1
ATOM 1627 C C . ASN A 1 199 ? -0.005 -7.279 -7.317 1.00 53.25 199 ASN A C 1
ATOM 1629 O O . ASN A 1 199 ? -0.316 -7.710 -6.217 1.00 53.25 199 ASN A O 1
ATOM 1633 N N . ASN A 1 200 ? 1.035 -7.762 -8.006 1.00 54.66 200 ASN A N 1
ATOM 1634 C CA . ASN A 1 200 ? 1.924 -8.824 -7.520 1.00 54.66 200 ASN A CA 1
ATOM 1635 C C . ASN A 1 200 ? 3.297 -8.290 -7.079 1.00 54.66 200 ASN A C 1
ATOM 1637 O O . ASN A 1 200 ? 4.188 -9.070 -6.767 1.00 54.66 200 ASN A O 1
ATOM 1641 N N . CYS A 1 201 ? 3.513 -6.972 -7.107 1.00 63.94 201 CYS A N 1
ATOM 1642 C CA . CYS A 1 201 ? 4.729 -6.410 -6.540 1.00 63.94 201 CYS A CA 1
ATOM 1643 C C . CYS A 1 201 ? 4.668 -6.518 -5.016 1.00 63.94 201 CYS A C 1
ATOM 1645 O O . CYS A 1 201 ? 3.731 -6.014 -4.400 1.00 63.94 201 CYS A O 1
ATOM 1647 N N . ARG A 1 202 ? 5.694 -7.116 -4.411 1.00 65.56 202 ARG A N 1
ATOM 1648 C CA . ARG A 1 202 ? 5.900 -7.037 -2.968 1.00 65.56 202 ARG A CA 1
ATOM 1649 C C . ARG A 1 202 ? 6.514 -5.694 -2.620 1.00 65.56 202 ARG A C 1
ATOM 1651 O O . ARG A 1 202 ? 7.499 -5.263 -3.226 1.00 65.56 202 ARG A O 1
ATOM 1658 N N . VAL A 1 203 ? 5.924 -5.041 -1.630 1.00 69.00 203 VAL A N 1
ATOM 1659 C CA . VAL A 1 203 ? 6.412 -3.772 -1.100 1.00 69.00 203 VAL A CA 1
ATOM 1660 C C . VAL A 1 203 ? 7.109 -4.035 0.233 1.00 69.00 203 VAL A C 1
ATOM 1662 O O . VAL A 1 203 ? 6.478 -4.456 1.196 1.00 69.00 203 VAL A O 1
ATOM 1665 N N . TYR A 1 204 ? 8.410 -3.806 0.284 1.00 67.19 204 TYR A N 1
ATOM 1666 C CA . TYR A 1 204 ? 9.237 -3.845 1.488 1.00 67.19 204 TYR A CA 1
ATOM 1667 C C . TYR A 1 204 ? 9.473 -2.421 2.007 1.00 67.19 204 TYR A C 1
ATOM 1669 O O . TYR A 1 204 ? 8.933 -1.454 1.470 1.00 67.19 204 TYR A O 1
ATOM 1677 N N . GLN A 1 205 ? 10.205 -2.280 3.116 1.00 65.56 205 GLN A N 1
ATOM 1678 C CA . GLN A 1 205 ? 10.280 -1.007 3.862 1.00 65.56 205 GLN A CA 1
ATOM 1679 C C . GLN A 1 205 ? 11.040 0.049 3.096 1.00 65.56 205 GLN A C 1
ATOM 1681 O O . GLN A 1 205 ? 10.667 1.216 3.092 1.00 65.56 205 GLN A O 1
ATOM 1686 N N . ASP A 1 206 ? 12.100 -0.399 2.451 1.00 71.81 206 ASP A N 1
ATOM 1687 C CA . ASP A 1 206 ? 12.992 0.408 1.658 1.00 71.81 206 ASP A CA 1
ATOM 1688 C C . ASP A 1 206 ? 12.861 0.082 0.175 1.00 71.81 206 ASP A C 1
ATOM 1690 O O . ASP A 1 206 ? 13.449 0.785 -0.629 1.00 71.81 206 ASP A O 1
ATOM 1694 N N . ARG A 1 207 ? 12.143 -0.969 -0.238 1.00 76.81 207 ARG A N 1
ATOM 1695 C CA . ARG A 1 207 ? 12.169 -1.391 -1.642 1.00 76.81 207 ARG A CA 1
ATOM 1696 C C . ARG A 1 207 ? 10.882 -1.995 -2.169 1.00 76.81 207 ARG A C 1
ATOM 1698 O O . ARG A 1 207 ? 10.148 -2.670 -1.467 1.00 76.81 207 ARG A O 1
ATOM 1705 N N . LEU A 1 208 ? 10.656 -1.827 -3.458 1.00 78.69 208 LEU A N 1
ATOM 1706 C CA . LEU A 1 208 ? 9.662 -2.523 -4.254 1.00 78.69 208 LEU A CA 1
ATOM 1707 C C . LEU A 1 208 ? 10.352 -3.656 -5.021 1.00 78.69 208 LEU A C 1
ATOM 1709 O O . LEU A 1 208 ? 11.386 -3.430 -5.655 1.00 78.69 208 LEU A O 1
ATOM 1713 N N . MET A 1 209 ? 9.773 -4.855 -5.007 1.00 73.69 209 MET A N 1
ATOM 1714 C CA . MET A 1 209 ? 10.245 -5.992 -5.804 1.00 73.69 209 MET A CA 1
ATOM 1715 C C . MET A 1 209 ? 9.083 -6.651 -6.543 1.00 73.69 209 MET A C 1
ATOM 1717 O O . MET A 1 209 ? 7.949 -6.670 -6.067 1.00 73.69 209 MET A O 1
ATOM 1721 N N . TYR A 1 210 ? 9.361 -7.187 -7.727 1.00 64.81 210 TYR A N 1
ATOM 1722 C CA . TYR A 1 210 ? 8.410 -8.024 -8.460 1.00 64.81 210 TYR A CA 1
ATOM 1723 C C . TYR A 1 210 ? 8.474 -9.474 -7.950 1.00 64.81 210 TYR A C 1
ATOM 1725 O O . TYR A 1 210 ? 9.531 -9.875 -7.469 1.00 64.81 210 TYR A O 1
ATOM 1733 N N . GLU A 1 211 ? 7.378 -10.233 -8.047 1.00 57.25 211 GLU A N 1
ATOM 1734 C CA . GLU A 1 211 ? 7.344 -11.706 -7.933 1.00 57.25 211 GLU A CA 1
ATOM 1735 C C . GLU A 1 211 ? 6.894 -12.350 -9.245 1.00 57.25 211 GLU A C 1
ATOM 1737 O O . GLU A 1 211 ? 5.904 -11.859 -9.847 1.00 57.25 211 GLU A O 1
#